Protein AF-A0A3B9HB85-F1 (afdb_monomer)

Foldseek 3Di:
DLLLQQLVQVNVVDDDDDFDADPVRFTPDCPVPPPSDDDWADDPPDPDIDRDSLVSSVVSLVVGGFHAQPDPVSSVVLSVVLVVCVVLCPVVCVLQPQQQQDQAADQDDDPSLVVVLVVQCVQCVVCVALESRHDDGSSLSSCLSSLSVCNRHVHPHDPSVVSNNLVVLVDPSQVVVQVPRDNGDPSSHRD

Solvent-accessible surface area (backbone atoms only — not comparable to full-atom values): 11213 Å² total; per-residue (Å²): 105,45,56,54,39,16,28,40,78,46,41,88,83,51,90,82,83,85,79,58,60,47,100,85,73,42,58,74,72,43,93,86,21,96,81,64,52,80,62,63,47,78,53,97,91,49,99,65,66,46,60,50,60,66,61,46,34,55,49,26,37,74,75,60,19,33,33,63,46,88,51,70,69,54,30,52,50,41,53,49,51,48,52,51,49,60,69,73,38,56,66,54,43,69,79,43,62,87,51,68,50,64,80,67,75,42,92,69,77,57,69,71,58,54,53,52,51,50,55,50,37,54,42,31,65,72,64,73,34,72,28,77,72,42,63,84,24,39,51,48,31,63,54,53,65,52,56,54,43,40,61,31,39,66,54,89,69,54,71,62,49,50,53,35,50,53,54,49,30,66,32,67,42,43,47,60,56,49,72,72,41,80,70,57,38,72,90,70,54,54,133

Secondary structure (DSSP, 8-state):
-HHHHHHGGGGGGS------B-TTS-BS--TT-TTS-S--B--TT-SS-B--HHHHHHHHHHHTSSPPPSSHHHHHHHHHHHHHHHHHTHHHHHHS---TT--PPPSS--HHHHHHHHHHHHHHHHHT-SBTTBS--HHHHHHTTHHHHHHHTT----HHHHHHHHHHHTSHHHHHHHHTSTT--GGGS--

Sequence (191 aa):
MRAFLCAHPIIDDFEILWKEFDEKLKLKDATLCPTSQVPVLYLSNLNKPIVETFAIAEVFSKIGGLSWPKNRIDEWYAKSLCLEFQNQTSKLRELIPMDLRDNKIISTTPKELDEWHKNLSDLLDANHSEFLFGEISVVDAWFAPLLSRFVRVNYQMSPSVIAYYNRIKDTNGWRDWTSNVTHLDVRYASQ

Structure (mmCIF, N/CA/C/O backbone):
data_AF-A0A3B9HB85-F1
#
_entry.id   AF-A0A3B9HB85-F1
#
loop_
_atom_site.group_PDB
_atom_site.id
_atom_site.type_symbol
_atom_site.label_atom_id
_atom_site.label_alt_id
_atom_site.label_comp_id
_atom_site.label_asym_id
_atom_site.label_entity_id
_atom_site.label_seq_id
_atom_site.pdbx_PDB_ins_code
_atom_site.Cartn_x
_atom_site.Cartn_y
_atom_site.Cartn_z
_atom_site.occupancy
_atom_site.B_iso_or_equiv
_atom_site.auth_seq_id
_atom_site.auth_comp_id
_atom_site.auth_asym_id
_atom_site.auth_atom_id
_atom_site.pdbx_PDB_model_num
ATOM 1 N N . MET A 1 1 ? -5.776 3.026 1.816 1.00 93.69 1 MET A N 1
ATOM 2 C CA . MET A 1 1 ? -5.361 1.969 0.873 1.00 93.69 1 MET A CA 1
ATOM 3 C C . MET A 1 1 ? -4.476 0.923 1.530 1.00 93.69 1 MET A C 1
ATOM 5 O O . MET A 1 1 ? -4.993 -0.150 1.753 1.00 93.69 1 MET A O 1
ATOM 9 N N . ARG A 1 2 ? -3.213 1.198 1.910 1.00 96.75 2 ARG A N 1
ATOM 10 C CA . ARG A 1 2 ? -2.299 0.162 2.460 1.00 96.75 2 ARG A CA 1
ATOM 11 C C . ARG A 1 2 ? -2.930 -0.717 3.548 1.00 96.75 2 ARG A C 1
ATOM 13 O O . ARG A 1 2 ? -3.033 -1.916 3.364 1.00 96.75 2 ARG A O 1
ATOM 20 N N . ALA A 1 3 ? -3.429 -0.105 4.627 1.00 97.56 3 ALA A N 1
ATOM 21 C CA . ALA A 1 3 ? -4.072 -0.843 5.716 1.00 97.56 3 ALA A CA 1
ATOM 22 C C . ALA A 1 3 ? -5.328 -1.615 5.279 1.00 97.56 3 ALA A C 1
ATOM 24 O O . ALA A 1 3 ? -5.547 -2.713 5.766 1.00 97.56 3 ALA A O 1
ATOM 25 N N . PHE A 1 4 ? -6.114 -1.072 4.344 1.00 97.81 4 PHE A N 1
ATOM 26 C CA . PHE A 1 4 ? -7.275 -1.772 3.791 1.00 97.81 4 PHE A CA 1
ATOM 27 C C . PHE A 1 4 ? -6.848 -3.019 3.017 1.00 97.81 4 PHE A C 1
ATOM 29 O O . PHE A 1 4 ? -7.397 -4.087 3.239 1.00 97.81 4 PHE A O 1
ATOM 36 N N . LEU A 1 5 ? -5.832 -2.904 2.156 1.00 98.31 5 LEU A N 1
ATOM 37 C CA . LEU A 1 5 ? -5.296 -4.052 1.425 1.00 98.31 5 LEU A CA 1
ATOM 38 C C . LEU A 1 5 ? -4.744 -5.105 2.394 1.00 98.31 5 LEU A C 1
ATOM 40 O O . LEU A 1 5 ? -5.011 -6.286 2.213 1.00 98.31 5 LEU A O 1
ATOM 44 N N . CYS A 1 6 ? -4.048 -4.687 3.459 1.00 98.62 6 CYS A N 1
ATOM 45 C CA . CYS A 1 6 ? -3.587 -5.604 4.502 1.00 98.62 6 CYS A CA 1
ATOM 46 C C . CYS A 1 6 ? -4.737 -6.301 5.240 1.00 98.62 6 CYS A C 1
ATOM 48 O O . CYS A 1 6 ? -4.606 -7.468 5.592 1.00 98.62 6 CYS A O 1
ATOM 50 N N . ALA A 1 7 ? -5.843 -5.602 5.487 1.00 98.31 7 ALA A N 1
ATOM 51 C CA . ALA A 1 7 ? -7.019 -6.158 6.146 1.00 98.31 7 ALA A CA 1
ATOM 52 C C . ALA A 1 7 ? -7.902 -6.988 5.208 1.00 98.31 7 ALA A C 1
ATOM 54 O O . ALA A 1 7 ? -8.727 -7.738 5.709 1.00 98.31 7 ALA A O 1
ATOM 55 N N . HIS A 1 8 ? -7.735 -6.876 3.883 1.00 97.75 8 HIS A N 1
ATOM 56 C CA . HIS A 1 8 ? -8.664 -7.430 2.891 1.00 97.75 8 HIS A CA 1
ATOM 57 C C . HIS A 1 8 ? -9.112 -8.880 3.155 1.00 97.75 8 HIS A C 1
ATOM 59 O O . HIS A 1 8 ? -10.317 -9.114 3.122 1.00 97.75 8 HIS A O 1
ATOM 65 N N . PRO A 1 9 ? -8.224 -9.832 3.512 1.00 97.88 9 PRO A N 1
ATOM 66 C CA . PRO A 1 9 ? -8.641 -11.213 3.785 1.00 97.88 9 PRO A CA 1
ATOM 67 C C . PRO A 1 9 ? -9.638 -11.391 4.943 1.00 97.88 9 PRO A C 1
ATOM 69 O O . PRO A 1 9 ? -10.304 -12.417 5.010 1.00 97.88 9 PRO A O 1
ATOM 72 N N . ILE A 1 10 ? -9.720 -10.416 5.850 1.00 97.75 10 ILE A N 1
ATOM 73 C CA . ILE A 1 10 ? -10.587 -10.399 7.039 1.00 97.75 10 ILE A CA 1
ATOM 74 C C . ILE A 1 10 ? -11.393 -9.097 7.116 1.00 97.75 10 ILE A C 1
ATOM 76 O O . ILE A 1 10 ? -11.791 -8.671 8.194 1.00 97.75 10 ILE A O 1
ATOM 80 N N . ILE A 1 11 ? -11.581 -8.400 5.993 1.00 96.62 11 ILE A N 1
ATOM 81 C CA . ILE A 1 11 ? -12.134 -7.041 6.007 1.00 96.62 11 ILE A CA 1
ATOM 82 C C . ILE A 1 11 ? -13.577 -7.001 6.511 1.00 96.62 11 ILE A C 1
ATOM 84 O O . ILE A 1 11 ? -13.959 -6.032 7.159 1.00 96.62 11 ILE A O 1
ATOM 88 N N . ASP A 1 12 ? -14.331 -8.076 6.281 1.00 97.00 12 ASP A N 1
ATOM 89 C CA . ASP A 1 12 ? -15.721 -8.226 6.720 1.00 97.00 12 ASP A CA 1
ATOM 90 C C . ASP A 1 12 ? -15.857 -8.348 8.249 1.00 97.00 12 ASP A C 1
ATOM 92 O O . ASP A 1 12 ? -16.936 -8.108 8.792 1.00 97.00 12 ASP A O 1
ATOM 96 N N . ASP A 1 13 ? -14.763 -8.644 8.962 1.00 97.12 13 ASP A N 1
ATOM 97 C CA . ASP A 1 13 ? -14.726 -8.649 10.429 1.00 97.12 13 ASP A CA 1
ATOM 98 C C . ASP A 1 13 ? -14.610 -7.228 11.019 1.00 97.12 13 ASP A C 1
ATOM 100 O O . ASP A 1 13 ? -14.659 -7.051 12.241 1.00 97.12 13 ASP A O 1
ATOM 104 N N . PHE A 1 14 ? -14.441 -6.200 10.176 1.00 97.00 14 PHE A N 1
ATOM 105 C CA . PHE A 1 14 ? -14.235 -4.813 10.590 1.00 97.00 14 PHE A CA 1
ATOM 106 C C . PHE A 1 14 ? -15.314 -3.875 10.050 1.00 97.00 14 PHE A C 1
ATOM 108 O O . PHE A 1 14 ? -15.645 -3.860 8.868 1.00 97.00 14 PHE A O 1
ATOM 115 N N . GLU A 1 15 ? -15.783 -2.973 10.911 1.00 96.44 15 GLU A N 1
ATOM 116 C CA . GLU A 1 15 ? -16.526 -1.795 10.471 1.00 96.44 15 GLU A CA 1
ATOM 117 C C . GLU A 1 15 ? -15.555 -0.742 9.913 1.00 96.44 15 GLU A C 1
ATOM 119 O O . GLU A 1 15 ? -14.632 -0.294 10.601 1.00 96.44 15 GLU A O 1
ATOM 124 N N . ILE A 1 16 ? -15.773 -0.311 8.667 1.00 96.06 16 ILE A N 1
ATOM 125 C CA . ILE A 1 16 ? -14.951 0.722 8.026 1.00 96.06 16 ILE A CA 1
ATOM 126 C C . ILE A 1 16 ? -15.648 2.077 8.106 1.00 96.06 16 ILE A C 1
ATOM 128 O O . ILE A 1 16 ? -16.605 2.358 7.385 1.00 96.06 16 ILE A O 1
ATOM 132 N N . LEU A 1 17 ? -15.091 2.965 8.925 1.00 95.56 17 LEU A N 1
ATOM 133 C CA . LEU A 1 17 ? -15.509 4.362 8.996 1.00 95.56 17 LEU A CA 1
ATOM 134 C C . LEU A 1 17 ? -14.707 5.213 8.004 1.00 95.56 17 LEU A C 1
ATOM 136 O O . LEU A 1 17 ? -13.607 5.686 8.304 1.00 95.56 17 LEU A O 1
ATOM 140 N N . TRP A 1 18 ? -15.265 5.423 6.813 1.00 93.62 18 TRP A N 1
ATOM 141 C CA . TRP A 1 18 ? -14.672 6.295 5.800 1.00 93.62 18 TRP A CA 1
ATOM 142 C C . TRP A 1 18 ? -14.654 7.757 6.260 1.00 93.62 18 TRP A C 1
ATOM 144 O O . TRP A 1 18 ? -15.621 8.265 6.827 1.00 93.62 18 TRP A O 1
ATOM 154 N N . LYS A 1 19 ? -13.536 8.447 6.012 1.00 93.31 19 LYS A N 1
ATOM 155 C CA . LYS A 1 19 ? -13.362 9.862 6.353 1.00 93.31 19 LYS A CA 1
ATOM 156 C C . LYS A 1 19 ? -13.273 10.725 5.106 1.00 93.31 19 LYS A C 1
ATOM 158 O O . LYS A 1 19 ? -12.638 10.356 4.120 1.00 93.31 19 LYS A O 1
ATOM 163 N N . GLU A 1 20 ? -13.873 11.905 5.195 1.00 91.38 20 GLU A N 1
ATOM 164 C CA . GLU A 1 20 ? -13.790 12.932 4.165 1.00 91.38 20 GLU A CA 1
ATOM 165 C C . GLU A 1 20 ? -12.657 13.919 4.438 1.00 91.38 20 GLU A C 1
ATOM 167 O O . GLU A 1 20 ? -12.353 14.258 5.587 1.00 91.38 20 GLU A O 1
ATOM 172 N N . PHE A 1 21 ? -12.095 14.437 3.350 1.00 90.31 21 PHE A N 1
ATOM 173 C CA . PHE A 1 21 ? -11.052 15.451 3.371 1.00 90.31 21 PHE A CA 1
ATOM 174 C C . PHE A 1 21 ? -11.563 16.764 2.778 1.00 90.31 21 PHE A C 1
ATOM 176 O O . PHE A 1 21 ? -12.426 16.768 1.896 1.00 90.31 21 PHE A O 1
ATOM 183 N N . ASP A 1 22 ? -11.045 17.879 3.279 1.00 90.62 22 ASP A N 1
ATOM 184 C CA . ASP A 1 22 ? -11.229 19.194 2.678 1.00 90.62 22 ASP A CA 1
ATOM 185 C C . ASP A 1 22 ? -10.315 19.392 1.451 1.00 90.62 22 ASP A C 1
ATOM 187 O O . ASP A 1 22 ? -9.503 18.541 1.083 1.00 90.62 22 ASP A O 1
ATOM 191 N N . GLU A 1 23 ? -10.438 20.552 0.812 1.00 86.19 23 GLU A N 1
ATOM 192 C CA . GLU A 1 23 ? -9.626 20.957 -0.344 1.00 86.19 23 GLU A CA 1
ATOM 193 C C . GLU A 1 23 ? -8.119 21.083 -0.046 1.00 86.19 23 GLU A C 1
ATOM 195 O O . GLU A 1 23 ? -7.304 21.093 -0.967 1.00 86.19 23 GLU A O 1
ATOM 200 N N . LYS A 1 24 ? -7.729 21.146 1.234 1.00 85.75 24 LYS A N 1
ATOM 201 C CA . LYS A 1 24 ? -6.335 21.186 1.703 1.00 85.75 24 LYS A CA 1
ATOM 202 C C . LYS A 1 24 ? -5.844 19.812 2.166 1.00 85.75 24 LYS A C 1
ATOM 204 O O . LYS A 1 24 ? -4.790 19.736 2.799 1.00 85.75 24 LYS A O 1
ATOM 209 N N . LEU A 1 25 ? -6.583 18.743 1.855 1.00 84.88 25 LEU A N 1
ATOM 210 C CA . LEU A 1 25 ? -6.289 17.360 2.238 1.00 84.88 25 LEU A CA 1
ATOM 211 C C . LEU A 1 25 ? -6.244 17.138 3.760 1.00 84.88 25 LEU A C 1
ATOM 213 O O . LEU A 1 25 ? -5.556 16.235 4.240 1.00 84.88 25 LEU A O 1
ATOM 217 N N . LYS A 1 26 ? -6.986 17.934 4.536 1.00 90.44 26 LYS A N 1
ATOM 218 C CA . LYS A 1 26 ? -7.175 17.729 5.979 1.00 90.44 26 LYS A CA 1
ATOM 219 C C . LYS A 1 26 ? -8.492 17.019 6.251 1.00 90.44 26 LYS A C 1
ATOM 221 O O . LYS A 1 26 ? -9.458 17.198 5.517 1.00 90.44 26 LYS A O 1
ATOM 226 N N . LEU A 1 27 ? -8.543 16.227 7.321 1.00 94.50 27 LEU A N 1
ATOM 227 C CA . LEU A 1 27 ? -9.780 15.572 7.751 1.00 94.50 27 LEU A CA 1
ATOM 228 C C . LEU A 1 27 ? -10.843 16.617 8.113 1.00 94.50 27 LEU A C 1
ATOM 230 O O . LEU A 1 27 ? -10.572 17.509 8.918 1.00 94.50 27 LEU A O 1
ATOM 234 N N . LYS A 1 28 ? -12.057 16.471 7.567 1.00 96.12 28 LYS A N 1
ATOM 235 C CA . LYS A 1 28 ? -13.208 17.304 7.965 1.00 96.12 28 LYS A CA 1
ATOM 236 C C . LYS A 1 28 ? -13.669 17.009 9.397 1.00 96.12 28 LYS A C 1
ATOM 238 O O . LYS A 1 28 ? -14.116 17.912 10.093 1.00 96.12 28 LYS A O 1
ATOM 243 N N . ASP A 1 29 ? -13.537 15.754 9.829 1.00 95.94 29 ASP A N 1
ATOM 244 C CA . ASP A 1 29 ? -13.783 15.301 11.200 1.00 95.94 29 ASP A CA 1
ATOM 245 C C . ASP A 1 29 ? -12.636 14.395 11.674 1.00 95.94 29 ASP A C 1
ATOM 247 O O . ASP A 1 29 ? -12.415 13.310 11.128 1.00 95.94 29 ASP A O 1
ATOM 251 N N . ALA A 1 30 ? -11.933 14.840 12.718 1.00 95.75 30 ALA A N 1
ATOM 252 C CA . ALA A 1 30 ? -10.805 14.139 13.326 1.00 95.75 30 ALA A CA 1
ATOM 253 C C . ALA A 1 30 ? -11.132 13.510 14.697 1.00 95.75 30 ALA A C 1
ATOM 255 O O . ALA A 1 30 ? -10.221 13.046 15.378 1.00 95.75 30 ALA A O 1
ATOM 256 N N . THR A 1 31 ? -12.406 13.453 15.110 1.00 95.88 31 THR A N 1
ATOM 257 C CA . THR A 1 31 ? -12.832 12.976 16.447 1.00 95.88 31 THR A CA 1
ATOM 258 C C . THR A 1 31 ? -12.299 11.581 16.796 1.00 95.88 31 THR A C 1
ATOM 260 O O . THR A 1 31 ? -11.928 11.319 17.936 1.00 95.88 31 THR A O 1
ATOM 263 N N . LEU A 1 32 ? -12.207 10.694 15.800 1.00 95.31 32 LEU A N 1
ATOM 264 C CA . LEU A 1 32 ? -11.687 9.324 15.932 1.00 95.31 32 LEU A CA 1
ATOM 265 C C . LEU A 1 32 ? -10.269 9.162 15.357 1.00 95.31 32 LEU A C 1
ATOM 267 O O . LEU A 1 32 ? -9.833 8.058 15.036 1.00 95.31 32 LEU A O 1
ATOM 271 N N . CYS A 1 33 ? -9.546 10.265 15.172 1.00 97.12 33 CYS A N 1
ATOM 272 C CA . CYS A 1 33 ? -8.224 10.276 14.557 1.00 97.12 33 CYS A CA 1
ATOM 273 C C . CYS A 1 33 ? -7.243 11.047 15.451 1.00 97.12 33 CYS A C 1
ATOM 275 O O . CYS A 1 33 ? -6.998 12.227 15.201 1.00 97.12 33 CYS A O 1
ATOM 277 N N . PRO A 1 34 ? -6.649 10.407 16.481 1.00 95.88 34 PRO A N 1
ATOM 278 C CA . PRO A 1 34 ? -5.831 11.095 17.488 1.00 95.88 34 PRO A CA 1
ATOM 279 C C . PRO A 1 34 ? -4.647 11.893 16.925 1.00 95.88 34 PRO A C 1
ATOM 281 O O . PRO A 1 34 ? -4.215 12.871 17.527 1.00 95.88 34 PRO A O 1
ATOM 284 N N . THR A 1 35 ? -4.125 11.489 15.766 1.00 95.88 35 THR A N 1
ATOM 285 C CA . THR A 1 35 ? -3.011 12.145 15.062 1.00 95.88 35 THR A CA 1
ATOM 286 C C . THR A 1 35 ? -3.473 13.067 13.930 1.00 95.88 35 THR A C 1
ATOM 288 O O . THR A 1 35 ? -2.648 13.553 13.163 1.00 95.88 35 THR A O 1
ATOM 291 N N . SER A 1 36 ? -4.783 13.314 13.790 1.00 95.38 36 SER A N 1
ATOM 292 C CA . SER A 1 36 ? -5.397 13.992 12.630 1.00 95.38 36 SER A CA 1
ATOM 293 C C . SER A 1 36 ? -5.061 13.335 11.284 1.00 95.38 36 SER A C 1
ATOM 295 O O . SER A 1 36 ? -5.092 13.980 10.236 1.00 95.38 36 SER A O 1
ATOM 297 N N . GLN A 1 37 ? -4.730 12.044 11.316 1.00 94.44 37 GLN A N 1
ATOM 298 C CA . GLN A 1 37 ? -4.347 11.242 10.163 1.00 94.44 37 GLN A CA 1
ATOM 299 C C . GLN A 1 37 ? -5.107 9.915 10.175 1.00 94.44 37 GLN A C 1
ATOM 301 O O . GLN A 1 37 ? -5.563 9.443 11.216 1.00 94.44 37 GLN A O 1
ATOM 306 N N . VAL A 1 38 ? -5.233 9.321 8.992 1.00 95.31 38 VAL A N 1
ATOM 307 C CA . VAL A 1 38 ? -5.779 7.977 8.770 1.00 95.31 38 VAL A CA 1
ATOM 308 C C . VAL A 1 38 ? -4.715 7.115 8.087 1.00 95.31 38 VAL A C 1
ATOM 310 O O . VAL A 1 38 ? -3.852 7.662 7.392 1.00 95.31 38 VAL A O 1
ATOM 313 N N . PRO A 1 39 ? -4.786 5.777 8.196 1.00 97.00 39 PRO A N 1
ATOM 314 C CA . PRO A 1 39 ? -5.774 4.964 8.923 1.00 97.00 39 PRO A CA 1
ATOM 315 C C . PRO A 1 39 ? -5.588 4.973 10.448 1.00 97.00 39 PRO A C 1
ATOM 317 O O . PRO A 1 39 ? -4.511 5.282 10.944 1.00 97.00 39 PRO A O 1
ATOM 320 N N . VAL A 1 40 ? -6.638 4.579 11.174 1.00 98.25 40 VAL A N 1
ATOM 321 C CA . VAL A 1 40 ? -6.610 4.306 12.618 1.00 98.25 40 VAL A CA 1
ATOM 322 C C . VAL A 1 40 ? -7.316 2.977 12.862 1.00 98.25 40 VAL A C 1
ATOM 324 O O . VAL A 1 40 ? -8.411 2.769 12.345 1.00 98.25 40 VAL A O 1
ATOM 327 N N . LEU A 1 41 ? -6.694 2.082 13.629 1.00 98.44 41 LEU A N 1
ATOM 328 C CA . LEU A 1 41 ? -7.267 0.789 13.997 1.00 98.44 41 LEU A CA 1
ATOM 329 C C . LEU A 1 41 ? -7.720 0.811 15.456 1.00 98.44 41 LEU A C 1
ATOM 331 O O . LEU A 1 41 ? -6.912 1.007 16.367 1.00 98.44 41 LEU A O 1
ATOM 335 N N . TYR A 1 42 ? -9.006 0.556 15.664 1.00 98.06 42 TYR A N 1
ATOM 336 C CA . TYR A 1 42 ? -9.595 0.307 16.973 1.00 98.06 42 TYR A CA 1
ATOM 337 C C . TYR A 1 42 ? -9.831 -1.195 17.131 1.00 98.06 42 TYR A C 1
ATOM 339 O O . TYR A 1 42 ? -10.378 -1.832 16.236 1.00 98.06 42 TYR A O 1
ATOM 347 N N . LEU A 1 43 ? -9.423 -1.753 18.270 1.00 96.81 43 LEU A N 1
ATOM 348 C CA . LEU A 1 43 ? -9.715 -3.133 18.656 1.00 96.81 43 LEU A CA 1
ATOM 349 C C . LEU A 1 43 ? -10.398 -3.124 20.020 1.00 96.81 43 LEU A C 1
ATOM 351 O O . LEU A 1 43 ? -9.980 -2.387 20.913 1.00 96.81 43 LEU A O 1
ATOM 355 N N . SER A 1 44 ? -11.428 -3.951 20.190 1.00 93.62 44 SER A N 1
ATOM 356 C CA . SER A 1 44 ? -12.274 -3.978 21.395 1.00 93.62 44 SER A CA 1
ATOM 357 C C . SER A 1 44 ? -11.513 -4.304 22.685 1.00 93.62 44 SER A C 1
A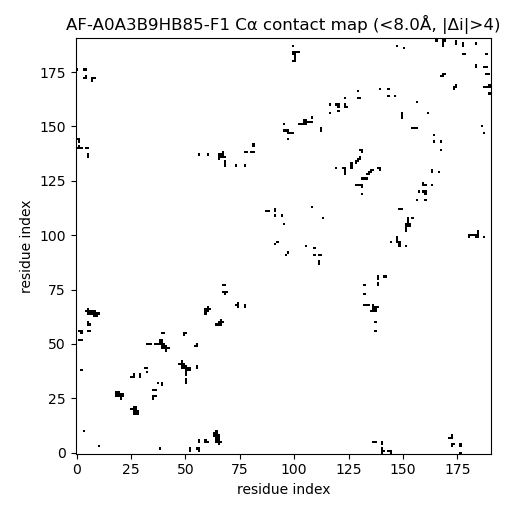TOM 359 O O . SER A 1 44 ? -11.932 -3.909 23.768 1.00 93.62 44 SER A O 1
ATOM 361 N N . ASN A 1 45 ? -10.380 -4.997 22.579 1.00 93.19 45 ASN A N 1
ATOM 362 C CA . ASN A 1 45 ? -9.519 -5.377 23.697 1.00 93.19 45 ASN A CA 1
ATOM 363 C C . ASN A 1 45 ? -8.405 -4.358 24.006 1.00 93.19 45 ASN A C 1
ATOM 365 O O . ASN A 1 45 ? -7.576 -4.622 24.880 1.00 93.19 45 ASN A O 1
ATOM 369 N N . LEU A 1 46 ? -8.349 -3.219 23.306 1.00 93.88 46 LEU A N 1
ATOM 370 C CA . LEU A 1 46 ? -7.341 -2.179 23.513 1.00 93.88 46 LEU A CA 1
ATOM 371 C C . LEU A 1 46 ? -7.961 -0.885 24.049 1.00 93.88 46 LEU A C 1
ATOM 373 O O . LEU A 1 46 ? -8.937 -0.367 23.520 1.00 93.88 46 LEU A O 1
ATOM 377 N N . ASN A 1 47 ? -7.306 -0.292 25.050 1.00 94.44 47 ASN A N 1
ATOM 378 C CA . ASN A 1 47 ? -7.715 0.999 25.619 1.00 94.44 47 ASN A CA 1
ATOM 379 C C . ASN A 1 47 ? -7.323 2.207 24.747 1.00 94.44 47 ASN A C 1
ATOM 381 O O . ASN A 1 47 ? -7.772 3.324 24.997 1.00 94.44 47 ASN A O 1
ATOM 385 N N . LYS A 1 48 ? -6.428 2.018 23.770 1.00 96.31 48 LYS A N 1
ATOM 386 C CA . LYS A 1 48 ? -5.975 3.056 22.835 1.00 96.31 48 LYS A CA 1
ATOM 387 C C . LYS A 1 48 ? -5.915 2.481 21.420 1.00 96.31 48 LYS A C 1
ATOM 389 O O . LYS A 1 48 ? -5.496 1.332 21.274 1.00 96.31 48 LYS A O 1
ATOM 394 N N . PRO A 1 49 ? -6.278 3.265 20.391 1.00 97.94 49 PRO A N 1
ATOM 395 C CA . PRO A 1 49 ? -6.155 2.823 19.011 1.00 97.94 49 PRO A CA 1
ATOM 396 C C . PRO A 1 49 ? -4.696 2.771 18.554 1.00 97.94 49 PRO A C 1
ATOM 398 O O . PRO A 1 49 ? -3.820 3.443 19.107 1.00 97.94 49 PRO A O 1
ATOM 401 N N . ILE A 1 50 ? -4.455 2.019 17.484 1.00 98.38 50 ILE A N 1
ATOM 402 C CA . ILE A 1 50 ? -3.177 1.975 16.774 1.00 98.38 50 ILE A CA 1
ATOM 403 C C . ILE A 1 50 ? -3.266 2.954 15.604 1.00 98.38 50 ILE A C 1
ATOM 405 O O . ILE A 1 50 ? -4.181 2.867 14.789 1.00 98.38 50 ILE A O 1
ATOM 409 N N . VAL A 1 51 ? -2.329 3.899 15.535 1.00 97.81 51 VAL A N 1
ATOM 410 C CA . VAL A 1 51 ? -2.361 5.014 14.566 1.00 97.81 51 VAL A CA 1
ATOM 411 C C . VAL A 1 51 ? -1.307 4.897 13.464 1.00 97.81 51 VAL A C 1
ATOM 413 O O . VAL A 1 51 ? -1.440 5.508 1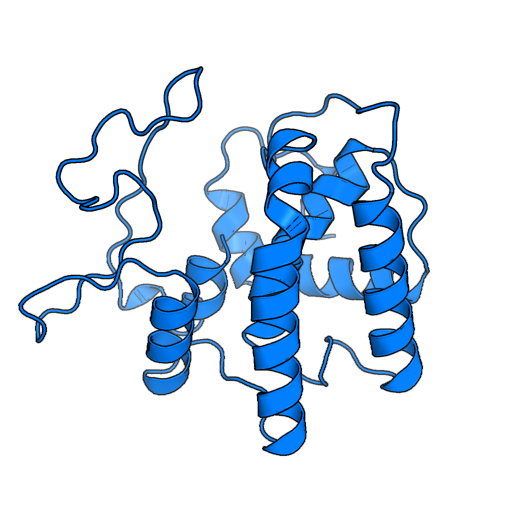2.410 1.00 97.81 51 VAL A O 1
ATOM 416 N N . GLU A 1 52 ? -0.261 4.101 13.679 1.00 97.06 52 GLU A N 1
ATOM 417 C CA . GLU A 1 52 ? 0.812 3.941 12.700 1.00 97.06 52 GLU A CA 1
ATOM 418 C C . GLU A 1 52 ? 0.472 2.864 11.676 1.00 97.06 52 GLU A C 1
ATOM 420 O O . GLU A 1 52 ? 0.246 1.707 12.031 1.00 97.06 52 GLU A O 1
ATOM 425 N N . THR A 1 53 ? 0.506 3.211 10.385 1.00 97.12 53 THR A N 1
ATOM 426 C CA . THR A 1 53 ? 0.099 2.292 9.303 1.00 97.12 53 THR A CA 1
ATOM 427 C C . THR A 1 53 ? 0.916 0.996 9.305 1.00 97.12 53 THR A C 1
ATOM 429 O O . THR A 1 53 ? 0.372 -0.065 9.011 1.00 97.12 53 THR A O 1
ATOM 432 N N . PHE A 1 54 ? 2.206 1.061 9.657 1.00 98.06 54 PHE A N 1
ATOM 433 C CA . PHE A 1 54 ? 3.065 -0.127 9.712 1.00 98.06 54 PHE A CA 1
ATOM 434 C C . PHE A 1 54 ? 2.675 -1.039 10.881 1.00 98.06 54 PHE A C 1
ATOM 436 O O . PHE A 1 54 ? 2.558 -2.247 10.709 1.00 98.06 54 PHE A O 1
ATOM 443 N N . ALA A 1 55 ? 2.387 -0.462 12.053 1.00 98.31 55 ALA A N 1
ATOM 444 C CA . ALA A 1 55 ? 1.908 -1.213 13.212 1.00 98.31 55 ALA A CA 1
ATOM 445 C C . ALA A 1 55 ? 0.512 -1.818 12.974 1.00 98.31 55 ALA A C 1
ATOM 447 O O . ALA A 1 55 ? 0.244 -2.938 13.395 1.00 98.31 55 ALA A O 1
ATOM 448 N N . ILE A 1 56 ? -0.363 -1.107 12.258 1.00 98.62 56 ILE A N 1
ATOM 449 C CA . ILE A 1 56 ? -1.666 -1.626 11.822 1.00 98.62 56 ILE A CA 1
ATOM 450 C C . ILE A 1 56 ? -1.476 -2.842 10.902 1.00 98.62 56 ILE A C 1
ATOM 452 O O . ILE A 1 56 ? -2.113 -3.872 11.108 1.00 98.62 56 ILE A O 1
ATOM 456 N N . ALA A 1 57 ? -0.566 -2.759 9.927 1.00 98.50 57 ALA A N 1
ATOM 457 C CA . ALA A 1 57 ? -0.251 -3.883 9.047 1.00 98.50 57 ALA A CA 1
ATOM 458 C C . ALA A 1 57 ? 0.341 -5.083 9.814 1.00 98.50 57 ALA A C 1
ATOM 460 O O . ALA A 1 57 ? -0.060 -6.218 9.569 1.00 98.50 57 ALA A O 1
ATOM 461 N N . GLU A 1 58 ? 1.226 -4.837 10.788 1.00 98.44 58 GLU A N 1
ATOM 462 C CA . GLU A 1 58 ? 1.742 -5.873 11.697 1.00 98.44 58 GLU A CA 1
ATOM 463 C C . GLU A 1 58 ? 0.620 -6.588 12.451 1.00 98.44 58 GLU A C 1
ATOM 465 O O . GLU A 1 58 ? 0.655 -7.811 12.582 1.00 98.44 58 GLU A O 1
ATOM 470 N N . VAL A 1 59 ? -0.378 -5.852 12.943 1.00 98.38 59 VAL A N 1
ATOM 471 C CA . VAL A 1 59 ? -1.533 -6.455 13.614 1.00 98.38 59 VAL A CA 1
ATOM 472 C C . VAL A 1 59 ? -2.321 -7.326 12.651 1.00 98.38 59 VAL A C 1
ATOM 474 O O . VAL A 1 59 ? -2.513 -8.500 12.957 1.00 98.38 59 VAL A O 1
ATOM 477 N N . PHE A 1 60 ? -2.710 -6.806 11.484 1.00 98.62 60 PHE A N 1
ATOM 478 C CA . PHE A 1 60 ? -3.467 -7.584 10.499 1.00 98.62 60 PHE A CA 1
ATOM 479 C C . PHE A 1 60 ? -2.741 -8.865 10.087 1.00 98.62 60 PHE A C 1
ATOM 481 O O . PHE A 1 60 ? -3.366 -9.924 10.069 1.00 98.62 60 PHE A O 1
ATOM 488 N N . SER A 1 61 ? -1.419 -8.814 9.900 1.00 98.38 61 SER A N 1
ATOM 489 C CA . SER A 1 61 ? -0.614 -10.001 9.573 1.00 98.38 61 SER A CA 1
ATOM 490 C C . SER A 1 61 ? -0.674 -11.114 10.629 1.00 98.38 61 SER A C 1
ATOM 492 O O . SER A 1 61 ? -0.399 -12.270 10.321 1.00 98.38 61 SER A O 1
ATOM 494 N N . LYS A 1 62 ? -1.042 -10.786 11.874 1.00 97.62 62 LYS A N 1
ATOM 495 C CA . LYS A 1 62 ? -1.125 -11.729 13.002 1.00 97.62 62 LYS A CA 1
ATOM 496 C C . LYS A 1 62 ? -2.537 -12.237 13.271 1.00 97.62 62 LYS A C 1
ATOM 498 O O . LYS A 1 62 ? -2.680 -13.209 14.006 1.00 97.62 62 LYS A O 1
ATOM 503 N N . ILE A 1 63 ? -3.561 -11.582 12.724 1.00 97.12 63 ILE A N 1
ATOM 504 C CA . ILE A 1 63 ? -4.972 -11.886 13.017 1.00 97.12 63 ILE A CA 1
ATOM 505 C C . ILE A 1 63 ? -5.757 -12.365 11.790 1.00 97.12 63 ILE A C 1
ATOM 507 O O . ILE A 1 63 ? -6.976 -12.441 11.850 1.00 97.12 63 ILE A O 1
ATOM 511 N N . GLY A 1 64 ? -5.067 -12.711 10.699 1.00 97.50 64 GLY A N 1
ATOM 512 C CA . GLY A 1 64 ? -5.672 -13.327 9.513 1.00 97.50 64 GLY A CA 1
ATOM 513 C C . GLY A 1 64 ? -5.712 -12.445 8.265 1.00 97.50 64 GLY A C 1
ATOM 514 O O . GLY A 1 64 ? -6.175 -12.903 7.229 1.00 97.50 64 GLY A O 1
ATOM 515 N N . GLY A 1 65 ? -5.198 -11.214 8.329 1.00 98.25 65 GLY A N 1
ATOM 516 C CA . GLY A 1 65 ? -4.995 -10.370 7.154 1.00 98.25 65 GLY A CA 1
ATOM 517 C C . GLY A 1 65 ? -3.826 -10.842 6.282 1.00 98.25 65 GLY A C 1
ATOM 518 O O . GLY A 1 65 ? -3.281 -11.935 6.460 1.00 98.25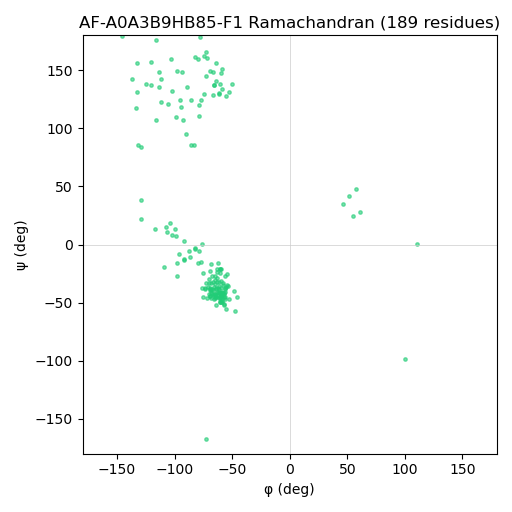 65 GLY A O 1
ATOM 519 N N . LEU A 1 66 ? -3.398 -9.994 5.340 1.00 97.88 66 LEU A N 1
ATOM 520 C CA . LEU A 1 66 ? -2.216 -10.276 4.524 1.00 97.88 66 LEU A CA 1
ATOM 521 C C . LEU A 1 66 ? -1.010 -10.537 5.426 1.00 97.88 66 LEU A C 1
ATOM 523 O O . LEU A 1 66 ? -0.674 -9.739 6.302 1.00 97.88 66 LEU A O 1
ATOM 527 N N . SER A 1 67 ? -0.354 -11.664 5.180 1.00 97.88 67 SER A N 1
ATOM 528 C CA . SER A 1 67 ? 0.850 -12.062 5.898 1.00 97.88 67 SER A CA 1
ATOM 529 C C . SER A 1 67 ? 2.089 -11.385 5.313 1.00 97.88 67 SER A C 1
ATOM 531 O O . SER A 1 67 ? 2.090 -10.898 4.181 1.00 97.88 67 SER A O 1
ATOM 533 N N . TRP A 1 68 ? 3.167 -11.357 6.091 1.00 98.19 68 TRP A N 1
ATOM 534 C CA . TRP A 1 68 ? 4.507 -11.113 5.559 1.00 98.19 68 TRP A CA 1
ATOM 535 C C . TRP A 1 68 ? 5.018 -12.343 4.787 1.00 98.19 68 TRP A C 1
ATOM 537 O O . TRP A 1 68 ? 4.434 -13.423 4.927 1.00 98.19 68 TRP A O 1
ATOM 547 N N . PRO A 1 69 ? 6.099 -12.217 3.990 1.00 96.50 69 PRO A N 1
ATOM 548 C CA . PRO A 1 69 ? 6.732 -13.370 3.354 1.00 96.50 69 PRO A CA 1
ATOM 549 C C . PRO A 1 69 ? 7.027 -14.501 4.351 1.00 96.50 69 PRO A C 1
ATOM 551 O O . PRO A 1 69 ? 7.480 -14.255 5.466 1.00 96.50 69 PRO A O 1
ATOM 554 N N . LYS A 1 70 ? 6.776 -15.754 3.946 1.00 93.38 70 LYS A N 1
ATOM 555 C CA . LYS A 1 70 ? 6.928 -16.936 4.820 1.00 93.38 70 LYS A CA 1
ATOM 556 C C . LYS A 1 70 ? 8.385 -17.207 5.209 1.00 93.38 70 LYS A C 1
ATOM 558 O O . LYS A 1 70 ? 8.652 -17.739 6.286 1.00 93.38 70 LYS A O 1
ATOM 563 N N . ASN A 1 71 ? 9.328 -16.889 4.323 1.00 95.31 71 ASN A N 1
ATOM 564 C CA . ASN A 1 71 ? 10.749 -16.979 4.627 1.00 95.31 71 ASN A CA 1
ATOM 565 C C . ASN A 1 71 ? 11.149 -15.814 5.542 1.00 95.31 71 ASN A C 1
ATOM 567 O O . ASN A 1 71 ? 10.881 -14.655 5.246 1.00 95.31 71 ASN A O 1
ATOM 571 N N . ARG A 1 72 ? 11.832 -16.124 6.646 1.00 96.25 72 ARG A N 1
ATOM 572 C CA . ARG A 1 72 ? 12.192 -15.140 7.674 1.00 96.25 72 ARG A CA 1
ATOM 573 C C . ARG A 1 72 ? 13.169 -14.062 7.189 1.00 96.25 72 ARG A C 1
ATOM 575 O O . ARG A 1 72 ? 13.104 -12.931 7.657 1.00 96.25 72 ARG A O 1
ATOM 582 N N . ILE A 1 73 ? 14.084 -14.410 6.287 1.00 96.56 73 ILE A N 1
ATOM 583 C CA . ILE A 1 73 ? 15.025 -13.451 5.698 1.00 96.56 73 ILE A CA 1
ATOM 584 C C . ILE A 1 73 ? 14.257 -12.497 4.777 1.00 96.56 73 ILE A C 1
ATOM 586 O O . ILE A 1 73 ? 14.418 -11.281 4.885 1.00 96.56 73 ILE A O 1
ATOM 590 N N . ASP A 1 74 ? 13.357 -13.035 3.955 1.00 95.94 74 ASP A N 1
ATOM 591 C CA . ASP A 1 74 ? 12.493 -12.240 3.077 1.00 95.94 74 ASP A CA 1
ATOM 592 C C . ASP A 1 74 ? 11.546 -11.341 3.876 1.00 95.94 74 ASP A C 1
ATOM 594 O O . ASP A 1 74 ? 11.362 -10.181 3.524 1.00 95.94 74 ASP A O 1
ATOM 598 N N . GLU A 1 75 ? 11.004 -11.820 5.001 1.00 97.81 75 GLU A N 1
ATOM 599 C CA . GLU A 1 75 ? 10.222 -11.001 5.932 1.00 97.81 75 GLU A CA 1
ATOM 600 C C . GLU A 1 75 ? 11.025 -9.783 6.409 1.00 97.81 75 GLU A C 1
ATOM 602 O O . GLU A 1 75 ? 10.517 -8.660 6.401 1.00 97.81 75 GLU A O 1
ATOM 607 N N . TRP A 1 76 ? 12.283 -9.974 6.819 1.00 98.19 76 TRP A N 1
ATOM 608 C CA . TRP A 1 76 ? 13.128 -8.873 7.284 1.00 98.19 76 TRP A CA 1
ATOM 609 C C . TRP A 1 76 ? 13.411 -7.859 6.181 1.00 98.19 76 TRP A C 1
ATOM 611 O O . TRP A 1 76 ? 13.280 -6.653 6.416 1.00 98.19 76 TRP A O 1
ATOM 621 N N . TYR A 1 77 ? 13.746 -8.327 4.978 1.00 97.69 77 TYR A N 1
ATOM 622 C CA . TYR A 1 77 ? 13.967 -7.445 3.835 1.00 97.69 77 TYR A CA 1
ATOM 623 C C . TYR A 1 77 ? 12.690 -6.717 3.419 1.00 97.69 77 TYR A C 1
ATOM 625 O O . TYR A 1 77 ? 12.732 -5.505 3.222 1.00 97.69 77 TYR A O 1
ATOM 633 N N . ALA A 1 78 ? 11.545 -7.397 3.377 1.00 97.81 78 ALA A N 1
ATOM 634 C CA . ALA A 1 78 ? 10.251 -6.798 3.068 1.00 97.81 78 ALA A CA 1
ATOM 635 C C . ALA A 1 78 ? 9.878 -5.688 4.063 1.00 97.81 78 ALA A C 1
ATOM 637 O O . ALA A 1 78 ? 9.452 -4.601 3.661 1.00 97.81 78 ALA A O 1
ATOM 638 N N . LYS A 1 79 ? 10.089 -5.920 5.364 1.00 98.56 79 LYS A N 1
ATOM 639 C CA . LYS A 1 79 ? 9.857 -4.921 6.419 1.00 98.56 79 LYS A CA 1
ATOM 640 C C . LYS A 1 79 ? 10.803 -3.731 6.294 1.00 98.56 79 LYS A C 1
ATOM 642 O O . LYS A 1 79 ? 10.350 -2.587 6.365 1.00 98.56 79 LYS A O 1
ATOM 647 N N . SER A 1 80 ? 12.091 -3.991 6.066 1.00 98.31 80 SER A N 1
ATOM 648 C CA . SER A 1 80 ? 13.092 -2.945 5.833 1.00 98.31 80 SER A CA 1
ATOM 649 C C . SER A 1 80 ? 12.721 -2.088 4.623 1.00 98.31 80 SER A C 1
ATOM 651 O O . SER A 1 80 ? 12.655 -0.866 4.737 1.00 98.3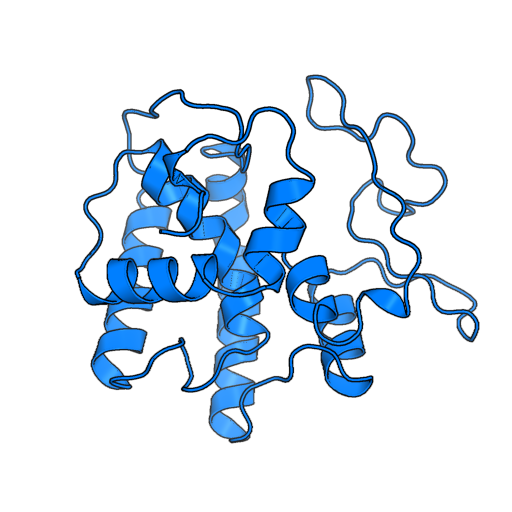1 80 SER A O 1
ATOM 653 N N . LEU A 1 81 ? 12.378 -2.722 3.500 1.00 97.56 81 LEU A N 1
ATOM 654 C CA . LEU A 1 81 ? 11.980 -2.067 2.255 1.00 97.56 81 LEU A CA 1
ATOM 655 C C . LEU A 1 81 ? 10.731 -1.190 2.436 1.00 97.56 81 LEU A C 1
ATOM 657 O O . LEU A 1 81 ? 10.684 -0.064 1.943 1.00 97.56 81 LEU A O 1
ATOM 661 N N . CYS A 1 82 ? 9.730 -1.659 3.189 1.00 98.06 82 CYS A N 1
ATOM 662 C CA . CYS A 1 82 ? 8.542 -0.863 3.512 1.00 98.06 82 CYS A CA 1
ATOM 663 C C . CYS A 1 82 ? 8.888 0.418 4.286 1.00 98.06 82 CYS A C 1
ATOM 665 O O . CYS A 1 82 ? 8.347 1.491 3.992 1.00 98.06 82 CYS A O 1
ATOM 667 N N . LEU A 1 83 ? 9.759 0.317 5.292 1.00 97.81 83 LEU A N 1
ATOM 668 C CA . LEU A 1 83 ? 10.146 1.453 6.132 1.00 97.81 83 LEU A CA 1
ATOM 669 C C . LEU A 1 83 ? 11.072 2.419 5.389 1.00 97.81 83 LEU A C 1
ATOM 671 O O . LEU A 1 83 ? 10.895 3.634 5.488 1.00 97.81 83 LEU A O 1
ATOM 675 N N . GLU A 1 84 ? 11.991 1.896 4.582 1.00 97.06 84 GLU A N 1
ATOM 676 C CA . GLU A 1 84 ? 12.811 2.685 3.668 1.00 97.06 84 GLU A CA 1
ATOM 677 C C . GLU A 1 84 ? 11.928 3.495 2.711 1.00 97.06 84 GLU A C 1
ATOM 679 O O . GLU A 1 84 ? 12.021 4.725 2.660 1.00 97.06 84 GLU A O 1
ATOM 684 N N . PHE A 1 85 ? 10.982 2.826 2.048 1.00 96.12 85 PHE A N 1
ATOM 685 C CA . PHE A 1 85 ? 9.993 3.468 1.190 1.00 96.12 85 PHE A CA 1
ATOM 686 C C . PHE A 1 85 ? 9.193 4.532 1.931 1.00 96.12 85 PHE A C 1
ATOM 688 O O . PHE A 1 85 ? 8.993 5.639 1.426 1.00 96.12 85 PHE A O 1
ATOM 695 N N . GLN A 1 86 ? 8.725 4.230 3.142 1.00 94.25 86 GLN A N 1
ATOM 696 C CA . GLN A 1 86 ? 7.938 5.166 3.937 1.00 94.25 86 GLN A CA 1
ATOM 697 C C . GLN A 1 86 ? 8.700 6.467 4.214 1.00 94.25 86 GLN A C 1
ATOM 699 O O . GLN A 1 86 ? 8.093 7.536 4.081 1.00 94.25 86 GLN A O 1
ATOM 704 N N . ASN A 1 87 ? 9.990 6.360 4.538 1.00 93.62 87 ASN A N 1
ATOM 705 C CA . ASN A 1 87 ? 10.865 7.476 4.892 1.00 93.62 87 ASN A CA 1
ATOM 706 C C . ASN A 1 87 ? 11.318 8.290 3.675 1.00 93.62 87 ASN A C 1
ATOM 708 O O . ASN A 1 87 ? 11.397 9.513 3.755 1.00 93.62 87 ASN A O 1
ATOM 712 N N . GLN A 1 88 ? 11.579 7.639 2.541 1.00 93.25 88 GLN A N 1
ATOM 713 C CA . GLN A 1 88 ? 12.121 8.304 1.350 1.00 93.25 88 GLN A CA 1
ATOM 714 C C . GLN A 1 88 ? 11.047 8.916 0.433 1.00 93.25 88 GLN A C 1
ATOM 716 O O . GLN A 1 88 ? 11.372 9.677 -0.473 1.00 93.25 88 GLN A O 1
ATOM 721 N N . THR A 1 89 ? 9.758 8.623 0.647 1.00 91.44 89 THR A N 1
ATOM 722 C CA . THR A 1 89 ? 8.682 9.051 -0.275 1.00 91.44 89 THR A CA 1
ATOM 723 C C . THR A 1 89 ? 7.774 10.167 0.235 1.00 91.44 89 THR A C 1
ATOM 725 O O . THR A 1 89 ? 6.723 10.404 -0.360 1.00 91.44 89 THR A O 1
ATOM 728 N N . SER A 1 90 ? 8.149 10.892 1.293 1.00 89.69 90 SER A N 1
ATOM 729 C CA . SER A 1 90 ? 7.380 12.055 1.779 1.00 89.69 90 SER A CA 1
ATOM 730 C C . SER A 1 90 ? 7.169 13.099 0.674 1.00 89.69 90 SER A C 1
ATOM 732 O O . SER A 1 90 ? 6.034 13.365 0.284 1.00 89.69 90 SER A O 1
ATOM 734 N N . LYS A 1 91 ? 8.257 13.577 0.066 1.00 91.00 91 LYS A N 1
ATOM 735 C CA . LYS A 1 91 ? 8.233 14.542 -1.043 1.00 91.00 91 LYS A CA 1
ATOM 736 C C . LYS A 1 91 ? 7.502 14.012 -2.278 1.00 91.00 91 LYS A C 1
ATOM 738 O O . LYS A 1 91 ? 6.753 14.738 -2.923 1.00 91.00 91 LYS A O 1
ATOM 743 N N . LEU A 1 92 ? 7.659 12.724 -2.588 1.00 92.38 92 LEU A N 1
ATOM 744 C CA . LEU A 1 92 ? 6.946 12.090 -3.699 1.00 92.38 92 LEU A CA 1
ATOM 745 C C . LEU A 1 92 ? 5.419 12.094 -3.484 1.00 92.38 92 LEU A C 1
ATOM 747 O O . LEU A 1 92 ? 4.658 12.189 -4.447 1.00 92.38 92 LEU A O 1
ATOM 751 N N . ARG A 1 93 ? 4.947 11.999 -2.234 1.00 90.12 93 ARG A N 1
ATOM 752 C CA . ARG A 1 93 ? 3.513 12.081 -1.904 1.00 90.12 93 ARG A CA 1
ATOM 753 C C . ARG A 1 93 ? 2.959 13.491 -2.041 1.00 90.12 93 ARG A C 1
ATOM 755 O O . ARG A 1 93 ? 1.800 13.619 -2.414 1.00 90.12 93 ARG A O 1
ATOM 762 N N . GLU A 1 94 ? 3.773 14.503 -1.767 1.00 89.81 94 GLU A N 1
ATOM 763 C CA . GLU A 1 94 ? 3.408 15.911 -1.948 1.00 89.81 94 GLU A CA 1
ATOM 764 C C . GLU A 1 94 ? 3.349 16.288 -3.431 1.00 89.81 94 GLU A C 1
ATOM 766 O O . GLU A 1 94 ? 2.380 16.898 -3.874 1.00 89.81 94 GLU A O 1
ATOM 771 N N . LEU A 1 95 ? 4.355 15.879 -4.213 1.00 92.38 95 LEU A N 1
ATOM 772 C CA . LEU A 1 95 ? 4.424 16.161 -5.650 1.00 92.38 95 LEU A CA 1
ATOM 773 C C . LEU A 1 95 ? 3.347 15.421 -6.441 1.00 92.38 95 LEU A C 1
ATOM 775 O O . LEU A 1 95 ? 2.793 15.960 -7.397 1.00 92.38 95 LEU A O 1
ATOM 779 N N . ILE A 1 96 ? 3.071 14.173 -6.056 1.00 93.94 96 ILE A N 1
ATOM 780 C CA . ILE A 1 96 ? 2.081 13.326 -6.715 1.00 93.94 96 ILE A CA 1
ATOM 781 C C . ILE A 1 96 ? 1.171 12.711 -5.643 1.00 93.94 96 ILE A C 1
ATOM 783 O O . ILE A 1 96 ? 1.418 11.591 -5.160 1.00 93.94 96 ILE A O 1
ATOM 787 N N . PRO A 1 97 ? 0.119 13.446 -5.238 1.00 90.50 97 PRO A N 1
ATOM 788 C CA . PRO A 1 97 ? -0.905 12.924 -4.350 1.00 90.50 97 PRO A CA 1
ATOM 789 C C . PRO A 1 97 ? -1.596 11.711 -4.969 1.00 90.50 97 PRO A C 1
ATOM 791 O O . PRO A 1 97 ? -1.758 11.607 -6.185 1.00 90.50 97 PRO A O 1
ATOM 794 N N . MET A 1 98 ? -2.012 10.777 -4.118 1.00 90.44 98 MET A N 1
ATOM 795 C CA . MET A 1 98 ? -2.784 9.621 -4.561 1.00 90.44 98 MET A CA 1
ATOM 796 C C . MET A 1 98 ? -4.268 9.997 -4.607 1.00 90.44 98 MET A C 1
ATOM 798 O O . MET A 1 98 ? -4.992 9.758 -3.643 1.00 90.44 98 MET A O 1
ATOM 802 N N . ASP A 1 99 ? -4.702 10.580 -5.721 1.00 90.94 99 ASP A N 1
ATOM 803 C CA . ASP A 1 99 ? -6.116 10.760 -6.051 1.00 90.94 99 ASP A CA 1
ATOM 804 C C . ASP A 1 99 ? -6.436 9.950 -7.311 1.00 90.94 99 ASP A C 1
ATOM 806 O O . ASP A 1 99 ? -6.019 10.299 -8.414 1.00 90.94 99 ASP A O 1
ATOM 810 N N . LEU A 1 100 ? -7.160 8.841 -7.137 1.00 93.44 100 LEU A N 1
ATOM 811 C CA . LEU A 1 100 ? -7.499 7.933 -8.237 1.00 93.44 100 LEU A CA 1
ATOM 812 C C . LEU A 1 100 ? -8.619 8.474 -9.145 1.00 93.44 100 LEU A C 1
ATOM 814 O O . LEU A 1 100 ? -9.004 7.807 -10.100 1.00 93.44 100 LEU A O 1
ATOM 818 N N . ARG A 1 101 ? -9.143 9.668 -8.852 1.00 93.00 101 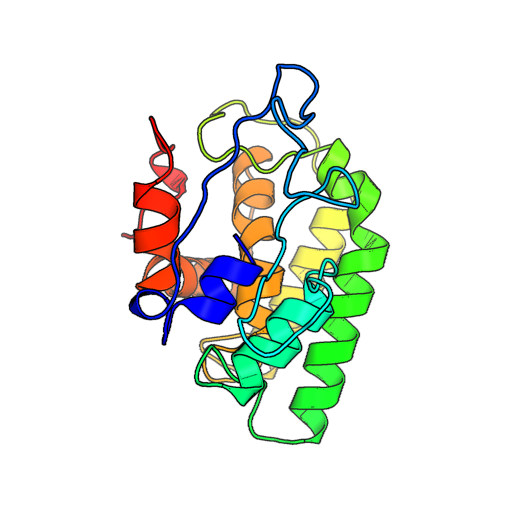ARG A N 1
ATOM 819 C CA . ARG A 1 101 ? -10.146 10.382 -9.658 1.00 93.00 101 ARG A CA 1
ATOM 820 C C . ARG A 1 101 ? -9.501 11.435 -10.549 1.00 93.00 101 ARG A C 1
ATOM 822 O O . ARG A 1 101 ? -10.058 11.814 -11.576 1.00 93.00 101 ARG A O 1
ATOM 829 N N . ASP A 1 102 ? -8.347 11.953 -10.130 1.00 92.19 102 ASP A N 1
ATOM 830 C CA . ASP A 1 102 ? -7.679 13.039 -10.830 1.00 92.19 102 ASP A CA 1
ATOM 831 C C . ASP A 1 102 ? -6.935 12.484 -12.054 1.00 92.19 102 ASP A C 1
ATOM 833 O O . ASP A 1 102 ? -5.914 11.793 -11.957 1.00 92.19 102 ASP A O 1
ATOM 837 N N . ASN A 1 103 ? -7.449 12.825 -13.233 1.00 91.38 103 ASN A N 1
ATOM 838 C CA . ASN A 1 103 ? -6.929 12.350 -14.507 1.00 91.38 103 ASN A CA 1
ATOM 839 C C . ASN A 1 103 ? -5.801 13.222 -15.085 1.00 91.38 103 ASN A C 1
ATOM 841 O O . ASN A 1 103 ? -5.196 12.836 -16.090 1.00 91.38 103 ASN A O 1
ATOM 845 N N . LYS A 1 104 ? -5.480 14.362 -14.456 1.00 93.19 104 LYS A N 1
ATOM 846 C CA . LYS A 1 104 ? -4.434 15.285 -14.923 1.00 93.19 104 LYS A CA 1
ATOM 847 C C . LYS A 1 104 ? -3.061 14.613 -14.978 1.00 93.19 104 LYS A C 1
ATOM 849 O O . LYS A 1 104 ? -2.657 13.898 -14.067 1.00 93.19 104 LYS A O 1
ATOM 854 N N . ILE A 1 105 ? -2.317 14.887 -16.045 1.00 95.00 105 ILE A N 1
ATOM 855 C CA . ILE A 1 105 ? -0.936 14.421 -16.179 1.00 95.00 105 ILE A CA 1
ATOM 856 C C . ILE A 1 105 ? 0.015 15.454 -15.579 1.00 95.00 105 ILE A C 1
ATOM 858 O O . ILE A 1 105 ? -0.112 16.653 -15.820 1.00 95.00 105 ILE A O 1
ATOM 862 N N . ILE A 1 106 ? 0.984 14.972 -14.810 1.00 94.69 106 ILE A N 1
ATOM 863 C CA . ILE A 1 106 ? 2.109 15.735 -14.284 1.00 94.69 106 ILE A CA 1
ATOM 864 C C . ILE A 1 106 ? 3.271 15.543 -15.257 1.00 94.69 106 ILE A C 1
ATOM 866 O O . ILE A 1 106 ? 3.734 14.429 -15.473 1.00 94.69 106 ILE A O 1
ATOM 870 N N . SER A 1 107 ? 3.735 16.632 -15.865 1.00 92.56 107 SER A N 1
ATOM 871 C CA . SER A 1 107 ? 4.714 16.588 -16.960 1.00 92.56 107 SER A CA 1
ATOM 872 C C . SER A 1 107 ? 6.113 16.141 -16.537 1.00 92.56 107 SER A C 1
ATOM 874 O O . SER A 1 107 ? 6.897 15.705 -17.374 1.00 92.56 107 SER A O 1
ATOM 876 N N . THR A 1 108 ? 6.445 16.288 -15.255 1.00 93.00 108 THR A N 1
ATOM 877 C CA . THR A 1 108 ? 7.789 16.029 -14.740 1.00 93.00 108 THR A CA 1
ATOM 878 C C . THR A 1 108 ? 7.769 14.803 -13.848 1.00 93.00 108 THR A C 1
ATOM 880 O O . THR A 1 108 ? 7.063 14.776 -12.842 1.00 93.00 108 THR A O 1
ATOM 883 N N . THR A 1 109 ? 8.590 13.815 -14.191 1.00 94.31 109 THR A N 1
ATOM 884 C CA . THR A 1 109 ? 8.830 12.650 -13.339 1.00 94.31 109 THR A CA 1
ATOM 885 C C . THR A 1 109 ? 9.819 13.028 -12.231 1.00 94.31 109 THR A C 1
ATOM 887 O O . THR A 1 109 ? 10.944 13.425 -12.544 1.00 94.31 109 THR A O 1
ATOM 890 N N . PRO A 1 110 ? 9.445 12.930 -10.942 1.00 94.06 110 PRO A N 1
ATOM 891 C CA . PRO A 1 110 ? 10.388 13.112 -9.843 1.00 94.06 110 PRO A CA 1
ATOM 892 C C . PRO A 1 110 ? 11.465 12.024 -9.877 1.00 94.06 110 PRO A C 1
ATOM 894 O O . PRO A 1 110 ? 11.148 10.860 -10.114 1.00 94.06 110 PRO A O 1
ATOM 897 N N . LYS A 1 111 ? 12.721 12.383 -9.590 1.00 93.19 111 LYS A N 1
ATOM 898 C CA . LYS A 1 111 ? 13.848 11.433 -9.571 1.00 93.19 111 LYS A CA 1
ATOM 899 C C . LYS A 1 111 ? 13.586 10.261 -8.623 1.00 93.19 111 LYS A C 1
ATOM 901 O O . LYS A 1 111 ? 13.894 9.122 -8.939 1.00 93.19 111 LYS A O 1
ATOM 906 N N . GLU A 1 112 ? 12.949 10.545 -7.493 1.00 94.31 112 GLU A N 1
ATOM 907 C CA . GLU A 1 112 ? 12.598 9.547 -6.490 1.00 94.31 112 GLU A CA 1
ATOM 908 C C . GLU A 1 112 ? 11.648 8.473 -7.065 1.00 94.31 112 GLU A C 1
ATOM 910 O O . GLU A 1 112 ? 11.716 7.314 -6.672 1.00 94.31 112 GLU A O 1
ATOM 915 N N . LEU A 1 113 ? 10.771 8.818 -8.019 1.00 95.94 113 LEU A N 1
ATOM 916 C CA . LEU A 1 113 ? 9.878 7.845 -8.664 1.00 95.94 113 LEU A CA 1
ATOM 917 C C . LEU A 1 113 ? 10.642 6.895 -9.600 1.00 95.94 113 LEU A C 1
ATOM 919 O O . LEU A 1 113 ? 10.310 5.714 -9.658 1.00 95.94 113 LEU A O 1
ATOM 923 N N . ASP A 1 114 ? 11.660 7.408 -10.293 1.00 95.31 114 ASP A N 1
ATOM 924 C CA . ASP A 1 114 ? 12.549 6.632 -11.167 1.00 95.31 114 ASP A CA 1
ATOM 925 C C . ASP A 1 114 ? 13.396 5.630 -10.363 1.00 95.31 114 ASP A C 1
ATOM 927 O O . ASP A 1 114 ? 13.474 4.451 -10.699 1.00 95.31 114 ASP A O 1
ATOM 931 N N . GLU A 1 115 ? 13.938 6.067 -9.224 1.00 95.88 115 GLU A N 1
ATOM 932 C CA . GLU A 1 115 ? 14.685 5.207 -8.296 1.00 95.88 115 GLU A CA 1
ATOM 933 C C . GLU A 1 115 ? 13.815 4.054 -7.769 1.00 95.88 115 GLU A C 1
ATOM 935 O O . GLU A 1 115 ? 14.239 2.897 -7.766 1.00 95.88 115 GLU A O 1
ATOM 940 N N . TRP A 1 116 ? 12.565 4.339 -7.389 1.00 97.00 116 TRP A N 1
ATOM 941 C CA . TRP A 1 116 ? 11.635 3.296 -6.949 1.00 97.00 116 TRP A CA 1
ATOM 942 C C . TRP A 1 116 ? 11.172 2.380 -8.081 1.00 97.00 116 TRP A C 1
ATOM 944 O O . TRP A 1 116 ? 10.967 1.193 -7.831 1.00 97.00 116 TRP A O 1
ATOM 954 N N . HIS A 1 117 ? 11.032 2.880 -9.313 1.00 97.44 117 HIS A N 1
ATOM 955 C CA . HIS A 1 117 ? 10.788 2.017 -10.472 1.00 97.44 117 HIS A CA 1
ATOM 956 C C . HIS A 1 117 ? 11.926 1.013 -10.654 1.00 97.44 117 HIS A C 1
ATOM 958 O O . HIS A 1 117 ? 11.658 -0.188 -10.740 1.00 97.44 117 HIS A O 1
ATOM 964 N N . LYS A 1 118 ? 13.176 1.487 -10.631 1.00 96.50 118 LYS A N 1
ATOM 965 C CA . LYS A 1 118 ? 14.355 0.630 -10.757 1.00 96.50 118 LYS A CA 1
ATOM 966 C C . LYS A 1 118 ? 14.403 -0.428 -9.656 1.00 96.50 118 LYS A C 1
ATOM 968 O O . LYS A 1 118 ? 14.518 -1.606 -9.969 1.00 96.50 118 LYS A O 1
ATOM 973 N N . ASN A 1 119 ? 14.229 -0.028 -8.395 1.00 95.31 119 ASN A N 1
ATOM 974 C CA . ASN A 1 119 ? 14.233 -0.961 -7.265 1.00 95.31 119 ASN A CA 1
ATOM 975 C C . ASN A 1 119 ? 13.168 -2.059 -7.415 1.00 95.31 119 ASN A C 1
ATOM 977 O O . ASN A 1 119 ? 13.437 -3.223 -7.128 1.00 95.31 119 ASN A O 1
ATOM 981 N N . LEU A 1 120 ? 11.959 -1.705 -7.868 1.00 96.19 120 LEU A N 1
ATOM 982 C CA . LEU A 1 120 ? 10.899 -2.687 -8.107 1.00 96.19 120 LEU 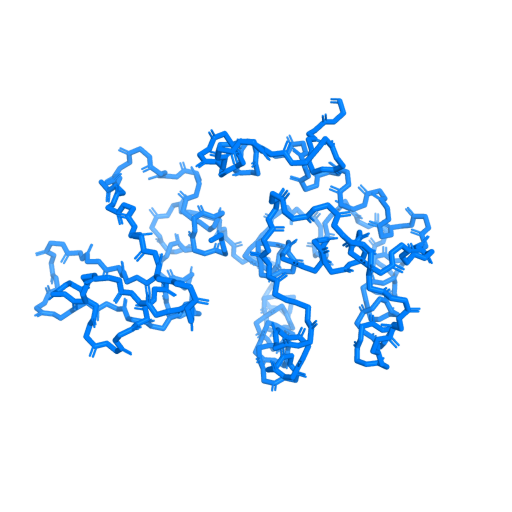A CA 1
ATOM 983 C C . LEU A 1 120 ? 11.224 -3.611 -9.282 1.00 96.19 120 LEU A C 1
ATOM 985 O O . LEU A 1 120 ? 10.984 -4.810 -9.170 1.00 96.19 120 LEU A O 1
ATOM 989 N N . SER A 1 121 ? 11.762 -3.078 -10.383 1.00 95.75 121 SER A N 1
ATOM 990 C CA . SER A 1 121 ? 12.171 -3.899 -11.528 1.00 95.75 121 SER A CA 1
ATOM 991 C C . SER A 1 121 ? 13.248 -4.895 -11.112 1.00 95.75 121 SER A C 1
ATOM 993 O O . SER A 1 121 ? 13.064 -6.086 -11.325 1.00 95.75 121 SER A O 1
ATOM 995 N N . ASP A 1 122 ? 14.300 -4.435 -10.430 1.00 94.12 122 ASP A N 1
ATOM 996 C CA . ASP A 1 122 ? 15.410 -5.282 -9.985 1.00 94.12 122 ASP A CA 1
ATOM 997 C C . ASP A 1 122 ? 14.915 -6.422 -9.071 1.00 94.12 122 ASP A C 1
ATOM 999 O O . ASP A 1 122 ? 15.328 -7.569 -9.236 1.00 94.12 122 ASP A O 1
ATOM 1003 N N . LEU A 1 123 ? 13.985 -6.140 -8.148 1.00 93.94 123 LEU A N 1
ATOM 1004 C CA . LEU A 1 123 ? 13.384 -7.160 -7.275 1.00 93.94 123 LEU A CA 1
ATOM 1005 C C . LEU A 1 123 ? 12.532 -8.177 -8.046 1.00 93.94 123 LEU A C 1
ATOM 1007 O O . LEU A 1 123 ? 12.662 -9.382 -7.830 1.00 93.94 123 LEU A O 1
ATOM 1011 N N . LEU A 1 124 ? 11.656 -7.704 -8.937 1.00 94.81 124 LEU A N 1
ATOM 1012 C CA . LEU A 1 124 ? 10.767 -8.569 -9.719 1.00 94.81 124 LEU A CA 1
ATOM 1013 C C . LEU A 1 124 ? 11.551 -9.438 -10.711 1.00 94.81 124 LEU A C 1
ATOM 1015 O O . LEU A 1 124 ? 11.231 -10.614 -10.891 1.00 94.81 124 LEU A O 1
ATOM 1019 N N . ASP A 1 125 ? 12.587 -8.871 -11.326 1.00 91.25 125 ASP A N 1
ATOM 1020 C CA . ASP A 1 125 ? 13.422 -9.550 -12.313 1.00 91.25 125 ASP A CA 1
ATOM 1021 C C . ASP A 1 125 ? 14.347 -10.578 -11.641 1.00 91.25 125 ASP A C 1
ATOM 1023 O O . ASP A 1 125 ? 14.523 -11.670 -12.179 1.00 91.25 125 ASP A O 1
ATOM 1027 N N . ALA A 1 126 ? 14.885 -10.284 -10.449 1.00 87.62 126 ALA A N 1
ATOM 1028 C CA . ALA A 1 126 ? 15.733 -11.216 -9.699 1.00 87.62 126 ALA A CA 1
ATOM 1029 C C . ALA A 1 126 ? 14.964 -12.431 -9.156 1.00 87.62 126 ALA A C 1
ATOM 1031 O O . ALA A 1 126 ? 15.494 -13.543 -9.141 1.00 87.62 126 ALA A O 1
ATOM 1032 N N . ASN A 1 127 ? 13.723 -12.225 -8.710 1.00 78.75 127 ASN A N 1
ATOM 1033 C CA . ASN A 1 127 ? 12.925 -13.272 -8.071 1.00 78.75 127 ASN A CA 1
ATOM 1034 C C . ASN A 1 127 ? 12.046 -14.057 -9.057 1.00 78.75 127 ASN A C 1
ATOM 1036 O O . ASN A 1 127 ? 11.492 -15.089 -8.678 1.00 78.75 127 ASN A O 1
ATOM 1040 N N . HIS A 1 128 ? 11.892 -13.578 -10.301 1.00 75.69 128 HIS A N 1
ATOM 1041 C CA . HIS A 1 128 ? 10.963 -14.120 -11.306 1.00 75.69 128 HIS A CA 1
ATOM 1042 C C . HIS A 1 128 ? 9.558 -14.398 -10.742 1.00 75.69 128 HIS A C 1
ATOM 1044 O O . HIS A 1 128 ? 8.893 -15.367 -11.116 1.00 75.69 128 HIS A O 1
ATOM 1050 N N . SER A 1 129 ? 9.117 -13.562 -9.805 1.00 79.00 129 SER A N 1
ATOM 1051 C CA . SER A 1 129 ? 7.939 -13.807 -8.984 1.00 79.00 129 SER A CA 1
ATOM 1052 C C . SER A 1 129 ? 6.727 -13.002 -9.440 1.00 79.00 129 SER A C 1
ATOM 1054 O O . SER A 1 129 ? 6.820 -11.983 -10.129 1.00 79.00 129 SER A O 1
ATOM 1056 N N . GLU A 1 130 ? 5.544 -13.468 -9.043 1.00 88.06 130 GLU A N 1
ATOM 1057 C CA . GLU A 1 130 ? 4.295 -12.767 -9.329 1.00 88.06 130 GLU A CA 1
ATOM 1058 C C . GLU A 1 130 ? 4.196 -11.454 -8.536 1.00 88.06 130 GLU A C 1
ATOM 1060 O O . GLU A 1 130 ? 3.866 -10.405 -9.099 1.00 88.06 130 GLU A O 1
ATOM 1065 N N . PHE A 1 131 ? 4.543 -11.504 -7.253 1.00 95.94 131 PHE A N 1
ATOM 1066 C CA . PHE A 1 131 ? 4.616 -10.368 -6.332 1.00 95.94 131 PHE A CA 1
ATOM 1067 C C . PHE A 1 131 ? 6.056 -10.159 -5.847 1.00 95.94 131 PHE A C 1
ATOM 1069 O O . PHE A 1 131 ? 6.940 -10.940 -6.200 1.00 95.94 131 PHE A O 1
ATOM 1076 N N . LEU A 1 132 ? 6.335 -9.119 -5.055 1.00 96.06 132 LEU A N 1
ATOM 1077 C CA . LEU A 1 132 ? 7.719 -8.713 -4.747 1.00 96.06 132 LEU A CA 1
ATOM 1078 C C . LEU A 1 132 ? 8.555 -9.803 -4.055 1.00 96.06 132 LEU A C 1
ATOM 1080 O O . LEU A 1 132 ? 9.762 -9.882 -4.278 1.00 96.06 132 LEU A O 1
ATOM 1084 N N . PHE A 1 133 ? 7.911 -10.658 -3.259 1.00 94.94 133 PHE A N 1
ATOM 1085 C CA . PHE A 1 133 ? 8.541 -11.772 -2.540 1.00 94.94 133 PHE A CA 1
ATOM 1086 C C . PHE A 1 133 ? 7.795 -13.101 -2.772 1.00 94.94 133 PHE A C 1
ATOM 1088 O O . PHE A 1 133 ? 7.626 -13.905 -1.855 1.00 94.94 133 PHE A O 1
ATOM 1095 N N . GLY A 1 134 ? 7.317 -13.335 -4.000 1.00 92.25 134 GLY A N 1
ATOM 1096 C CA . GLY A 1 134 ? 6.598 -14.561 -4.364 1.00 92.25 134 GLY A CA 1
ATOM 1097 C C . GLY A 1 134 ? 5.085 -14.370 -4.377 1.00 92.25 134 GLY A C 1
ATOM 1098 O O . GLY A 1 134 ? 4.538 -13.888 -5.367 1.00 92.25 134 GLY A O 1
ATOM 1099 N N . GLU A 1 135 ? 4.427 -14.772 -3.290 1.00 93.12 135 GLU A N 1
ATOM 1100 C CA . GLU A 1 135 ? 2.984 -14.598 -3.073 1.00 93.12 135 GLU A CA 1
ATOM 1101 C C . GLU A 1 135 ? 2.666 -13.164 -2.612 1.00 93.12 135 GLU A C 1
ATOM 1103 O O . GLU A 1 135 ? 3.531 -12.467 -2.077 1.00 93.12 135 GLU A O 1
ATOM 110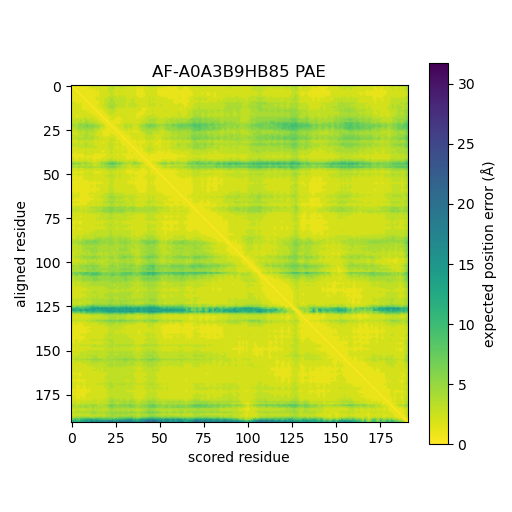8 N N . ILE A 1 136 ? 1.412 -12.728 -2.782 1.00 96.62 136 ILE A N 1
ATOM 1109 C CA . ILE A 1 136 ? 0.968 -11.421 -2.286 1.00 96.62 136 ILE A CA 1
ATOM 1110 C C . ILE A 1 136 ? 1.149 -11.315 -0.770 1.00 96.62 136 ILE A C 1
ATOM 1112 O O . ILE A 1 136 ? 0.766 -12.204 -0.007 1.00 96.62 136 ILE A O 1
ATOM 1116 N N . SER A 1 137 ? 1.708 -10.197 -0.324 1.00 97.69 137 SER A N 1
ATOM 1117 C CA . SER A 1 137 ? 2.023 -9.956 1.079 1.00 97.69 137 SER A CA 1
ATOM 1118 C C . SER A 1 137 ? 1.852 -8.483 1.458 1.00 97.69 137 SER A C 1
ATOM 1120 O O . SER A 1 137 ? 1.497 -7.627 0.641 1.00 97.69 137 SER A O 1
ATOM 1122 N N . VAL A 1 138 ? 2.110 -8.160 2.727 1.00 98.62 138 VAL A N 1
ATOM 1123 C CA . VAL A 1 138 ? 2.038 -6.778 3.238 1.00 98.62 138 VAL A CA 1
ATOM 1124 C C . VAL A 1 138 ? 2.906 -5.802 2.430 1.00 98.62 138 VAL A C 1
ATOM 1126 O O . VAL A 1 138 ? 2.513 -4.647 2.247 1.00 98.62 138 VAL A O 1
ATOM 1129 N N . VAL A 1 139 ? 4.065 -6.236 1.920 1.00 98.19 139 VAL A N 1
ATOM 1130 C CA . VAL A 1 139 ? 4.947 -5.359 1.129 1.00 98.19 139 VAL A CA 1
ATOM 1131 C C . VAL A 1 139 ? 4.275 -4.921 -0.171 1.00 98.19 139 VAL A C 1
ATOM 1133 O O . VAL A 1 139 ? 4.341 -3.751 -0.536 1.00 98.19 139 VAL A O 1
ATOM 1136 N N . ASP A 1 140 ? 3.503 -5.792 -0.811 1.00 98.38 140 ASP A N 1
ATOM 1137 C CA . ASP A 1 140 ? 2.800 -5.473 -2.050 1.00 98.38 140 ASP A CA 1
ATOM 1138 C C . ASP A 1 140 ? 1.694 -4.439 -1.804 1.00 98.38 140 ASP A C 1
ATOM 1140 O O . ASP A 1 140 ? 1.588 -3.431 -2.512 1.00 98.38 140 ASP A O 1
ATOM 1144 N N . ALA A 1 141 ? 0.944 -4.600 -0.707 1.00 98.12 141 ALA A N 1
ATOM 1145 C CA . ALA A 1 141 ? -0.007 -3.596 -0.228 1.00 98.12 141 ALA A CA 1
ATOM 1146 C C . ALA A 1 141 ? 0.666 -2.239 0.051 1.00 98.12 141 ALA A C 1
ATOM 1148 O O . ALA A 1 141 ? 0.061 -1.181 -0.163 1.00 98.12 141 ALA A O 1
ATOM 1149 N N . TRP A 1 142 ? 1.924 -2.247 0.503 1.00 97.38 142 TRP A N 1
ATOM 1150 C CA . TRP A 1 142 ? 2.701 -1.044 0.795 1.00 97.38 142 TRP A CA 1
ATOM 1151 C C . TRP A 1 142 ? 3.076 -0.249 -0.459 1.00 97.38 142 TRP A C 1
ATOM 1153 O O . TRP A 1 142 ? 3.007 0.991 -0.443 1.00 97.38 142 TRP A O 1
ATOM 1163 N N . PHE A 1 143 ? 3.420 -0.970 -1.531 1.00 97.69 143 PHE A N 1
ATOM 1164 C CA . PHE A 1 143 ? 3.867 -0.453 -2.828 1.00 97.69 143 PHE A CA 1
ATOM 1165 C C . PHE A 1 143 ? 2.739 -0.235 -3.847 1.00 97.69 143 PHE A C 1
ATOM 1167 O O . PHE A 1 143 ? 2.933 0.494 -4.822 1.00 97.69 143 PHE A O 1
ATOM 1174 N N . ALA A 1 144 ? 1.534 -0.756 -3.603 1.00 97.25 144 ALA A N 1
ATOM 1175 C CA . ALA A 1 144 ? 0.345 -0.497 -4.420 1.00 97.25 144 ALA A CA 1
ATOM 1176 C C . ALA A 1 144 ? 0.093 1.006 -4.734 1.00 97.25 144 ALA A C 1
ATOM 1178 O O . ALA A 1 144 ? -0.214 1.329 -5.883 1.00 97.25 144 ALA A O 1
ATOM 1179 N N . PRO A 1 145 ? 0.284 1.975 -3.803 1.00 95.50 145 PRO A N 1
ATOM 1180 C CA . PRO A 1 145 ? 0.107 3.405 -4.087 1.00 95.50 145 PRO A CA 1
ATOM 1181 C C . PRO A 1 145 ? 1.020 3.986 -5.172 1.00 95.50 145 PRO A C 1
ATOM 1183 O O . PRO A 1 145 ? 0.712 5.061 -5.694 1.00 95.50 145 PRO A O 1
ATOM 1186 N N . LEU A 1 146 ? 2.155 3.356 -5.486 1.00 96.75 146 LEU A N 1
ATOM 1187 C CA . LEU A 1 146 ? 3.054 3.858 -6.529 1.00 96.75 146 LEU A CA 1
ATOM 1188 C C . LEU A 1 146 ? 2.431 3.765 -7.926 1.00 96.75 146 LEU A C 1
ATOM 1190 O O . LEU A 1 146 ? 2.726 4.631 -8.744 1.00 96.75 146 LEU A O 1
ATOM 1194 N N . LEU A 1 147 ? 1.503 2.829 -8.171 1.00 97.19 147 LEU A N 1
ATOM 1195 C CA . LEU A 1 147 ? 0.788 2.738 -9.449 1.00 97.19 147 LEU A CA 1
ATOM 1196 C C . LEU A 1 147 ? 0.145 4.074 -9.831 1.00 97.19 147 LEU A C 1
ATOM 1198 O O . LEU A 1 147 ? 0.326 4.556 -10.947 1.00 97.19 147 LEU A O 1
ATOM 1202 N N . SER A 1 148 ? -0.544 4.710 -8.876 1.00 95.00 148 SER A N 1
ATOM 1203 C CA . SER A 1 148 ? -1.149 6.030 -9.091 1.00 95.00 148 SER A CA 1
ATOM 1204 C C . SER A 1 148 ? -0.133 7.061 -9.570 1.00 95.00 148 SER A C 1
ATOM 1206 O O . SER A 1 148 ? -0.425 7.871 -10.439 1.00 95.00 148 SER A O 1
ATOM 1208 N N . ARG A 1 149 ? 1.099 6.994 -9.065 1.00 96.25 149 ARG A N 1
ATOM 1209 C CA . ARG A 1 149 ? 2.145 7.963 -9.382 1.00 96.25 149 ARG A CA 1
ATOM 1210 C C . ARG A 1 149 ? 2.712 7.730 -10.767 1.00 96.25 149 ARG A C 1
ATOM 1212 O O . ARG A 1 149 ? 2.796 8.687 -11.527 1.00 96.25 149 ARG A O 1
ATOM 1219 N N . PHE A 1 150 ? 3.006 6.478 -11.115 1.00 97.38 150 PHE A N 1
ATOM 1220 C CA . PHE A 1 150 ? 3.432 6.113 -12.466 1.00 97.38 150 PHE A CA 1
ATOM 1221 C C . PHE A 1 150 ? 2.400 6.535 -13.514 1.00 97.38 150 PHE A C 1
ATOM 1223 O O . PHE A 1 150 ? 2.753 7.168 -14.508 1.00 97.38 150 PHE A O 1
ATOM 1230 N N . VAL A 1 151 ? 1.115 6.281 -13.255 1.00 96.50 151 VAL A N 1
ATOM 1231 C CA . VAL A 1 151 ? 0.017 6.693 -14.142 1.00 96.50 151 VAL A CA 1
ATOM 1232 C C . VAL A 1 151 ? -0.066 8.218 -14.274 1.00 96.50 151 VAL A C 1
ATOM 1234 O O . VAL A 1 151 ? -0.222 8.736 -15.382 1.00 96.50 151 VAL A O 1
ATOM 1237 N N . ARG A 1 152 ? 0.069 8.953 -13.166 1.00 96.06 152 ARG A N 1
ATOM 1238 C CA . ARG A 1 152 ? -0.025 10.422 -13.126 1.00 96.06 152 ARG A CA 1
ATOM 1239 C C . ARG A 1 152 ? 1.080 11.137 -13.889 1.00 96.06 152 ARG A C 1
ATOM 1241 O O . ARG A 1 152 ? 0.828 12.237 -14.362 1.00 96.06 152 ARG A O 1
ATOM 1248 N N . VAL A 1 153 ? 2.262 10.545 -14.038 1.00 96.12 153 VAL A N 1
ATOM 1249 C CA . VAL A 1 153 ? 3.351 11.122 -14.851 1.00 96.12 153 VAL A CA 1
ATOM 1250 C C . VAL A 1 153 ? 3.501 10.458 -16.223 1.00 96.12 153 VAL A C 1
ATOM 1252 O O . VAL A 1 153 ? 4.467 10.730 -16.928 1.00 96.12 153 VAL A O 1
ATOM 1255 N N . ASN A 1 154 ? 2.566 9.579 -16.610 1.00 95.62 154 ASN A N 1
ATOM 1256 C CA . ASN A 1 154 ? 2.661 8.777 -17.834 1.00 95.62 154 ASN A CA 1
ATOM 1257 C C . ASN A 1 154 ? 4.009 8.025 -17.952 1.00 95.62 154 ASN A C 1
ATOM 1259 O O . ASN A 1 154 ? 4.641 8.001 -19.012 1.00 95.62 154 ASN A O 1
ATOM 1263 N N . 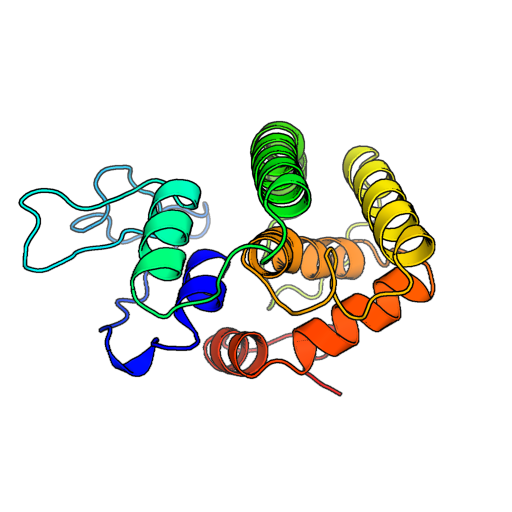TYR A 1 155 ? 4.471 7.459 -16.832 1.00 97.19 155 TYR A N 1
ATOM 1264 C CA . TYR A 1 155 ? 5.778 6.814 -16.730 1.00 97.19 155 TYR A CA 1
ATOM 1265 C C . TYR A 1 155 ? 5.849 5.564 -17.617 1.00 97.19 155 TYR A C 1
ATOM 1267 O O . TYR A 1 155 ? 4.933 4.739 -17.622 1.00 97.19 155 TYR A O 1
ATOM 1275 N N . GLN A 1 156 ? 6.967 5.391 -18.323 1.00 96.56 156 GLN A N 1
ATOM 1276 C CA . GLN A 1 156 ? 7.244 4.194 -19.117 1.00 96.56 156 GLN A CA 1
ATOM 1277 C C . GLN A 1 156 ? 7.809 3.094 -18.209 1.00 96.56 156 GLN A C 1
ATOM 1279 O O . GLN A 1 156 ? 9.018 2.966 -18.043 1.00 96.56 156 GLN A O 1
ATOM 1284 N N . MET A 1 157 ? 6.921 2.330 -17.572 1.00 97.25 157 MET A N 1
ATOM 1285 C CA . MET A 1 157 ? 7.311 1.220 -16.696 1.00 97.25 157 MET A CA 1
ATOM 1286 C C . MET A 1 157 ? 7.914 0.053 -17.494 1.00 97.25 157 MET A C 1
ATOM 1288 O O . MET A 1 157 ? 7.521 -0.217 -18.628 1.00 97.25 157 MET A O 1
ATOM 1292 N N . SER A 1 158 ? 8.829 -0.684 -16.865 1.00 96.88 158 SER A N 1
ATOM 1293 C CA . SER A 1 158 ? 9.349 -1.956 -17.380 1.00 96.88 158 SER A CA 1
ATOM 1294 C C . SER A 1 158 ? 8.250 -3.030 -17.470 1.00 96.88 158 SER A C 1
ATOM 1296 O O . SER A 1 158 ? 7.264 -2.970 -16.725 1.00 96.88 158 SER A O 1
ATOM 1298 N N . PRO A 1 159 ? 8.402 -4.050 -18.341 1.00 95.81 159 PRO A N 1
ATOM 1299 C CA . PRO A 1 159 ? 7.411 -5.118 -18.484 1.00 95.81 159 PRO A CA 1
ATOM 1300 C C . PRO A 1 159 ? 7.088 -5.858 -17.178 1.00 95.81 159 PRO A C 1
ATOM 1302 O O . PRO A 1 159 ? 5.921 -6.164 -16.929 1.00 95.81 159 PRO A O 1
ATOM 1305 N N . SER A 1 160 ? 8.086 -6.108 -16.322 1.00 95.62 160 SER A N 1
ATOM 1306 C CA . SER A 1 160 ? 7.895 -6.775 -15.028 1.00 95.62 160 SER A CA 1
ATOM 1307 C C . SER A 1 160 ? 7.055 -5.936 -14.067 1.00 95.62 160 SER A C 1
ATOM 1309 O O . SER A 1 160 ? 6.113 -6.455 -13.467 1.00 95.62 160 SER A O 1
ATOM 1311 N N . VAL A 1 161 ? 7.303 -4.624 -13.995 1.00 97.19 161 VAL A N 1
ATOM 1312 C CA . VAL A 1 161 ? 6.513 -3.696 -13.170 1.00 97.19 161 VAL A CA 1
ATOM 1313 C C . VAL A 1 161 ? 5.082 -3.541 -13.702 1.00 97.19 161 VAL A C 1
ATOM 1315 O O . VAL A 1 161 ? 4.138 -3.508 -12.909 1.00 97.19 161 VAL A O 1
ATOM 1318 N N . ILE A 1 162 ? 4.884 -3.513 -15.027 1.00 96.94 162 ILE A N 1
ATOM 1319 C CA . ILE A 1 162 ? 3.539 -3.519 -15.635 1.00 96.94 162 ILE A CA 1
ATOM 1320 C C . ILE A 1 162 ? 2.780 -4.790 -15.238 1.00 96.94 162 ILE A C 1
ATOM 1322 O O . ILE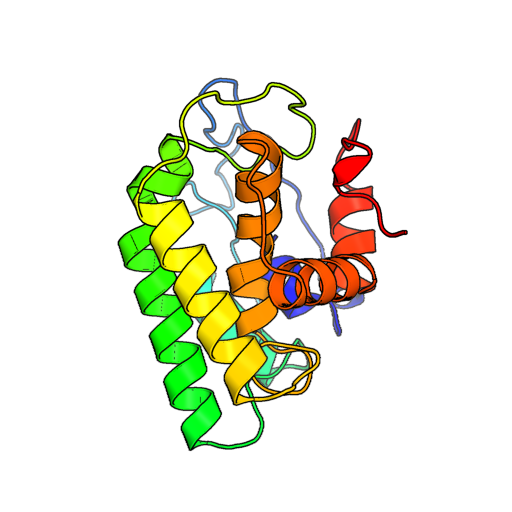 A 1 162 ? 1.640 -4.709 -14.775 1.00 96.94 162 ILE A O 1
ATOM 1326 N N . ALA A 1 163 ? 3.404 -5.960 -15.393 1.00 96.25 163 ALA A N 1
ATOM 1327 C CA . ALA A 1 163 ? 2.785 -7.240 -15.059 1.00 96.25 163 ALA A CA 1
ATOM 1328 C C . ALA A 1 163 ? 2.447 -7.340 -13.562 1.00 96.25 163 ALA A C 1
ATOM 1330 O O . ALA A 1 163 ? 1.351 -7.776 -13.208 1.00 96.25 163 ALA A O 1
ATOM 1331 N N . TYR A 1 164 ? 3.351 -6.877 -12.695 1.00 97.62 164 TYR A N 1
ATOM 1332 C CA . TYR A 1 164 ? 3.133 -6.792 -11.253 1.00 97.62 164 TYR A CA 1
ATOM 1333 C C . TYR A 1 164 ? 1.906 -5.941 -10.911 1.00 97.62 164 TYR A C 1
ATOM 1335 O O . TYR A 1 164 ? 1.013 -6.406 -10.204 1.00 97.62 164 TYR A O 1
ATOM 1343 N N . TYR A 1 165 ? 1.796 -4.725 -11.453 1.00 97.81 165 TYR A N 1
ATOM 1344 C CA . TYR A 1 165 ? 0.642 -3.880 -11.149 1.00 97.81 165 TYR A CA 1
ATOM 1345 C C . TYR A 1 165 ? -0.662 -4.375 -11.761 1.00 97.81 165 TYR A C 1
ATOM 1347 O O . TYR A 1 165 ? -1.707 -4.171 -11.150 1.00 97.81 165 TYR A O 1
ATOM 1355 N N . ASN A 1 166 ? -0.637 -5.053 -12.909 1.00 97.12 166 ASN A N 1
ATOM 1356 C CA . ASN A 1 166 ? -1.836 -5.725 -13.412 1.00 97.12 166 ASN A CA 1
ATOM 1357 C C . ASN A 1 166 ? -2.315 -6.794 -12.422 1.00 97.12 166 ASN A C 1
ATOM 1359 O O . ASN A 1 166 ? -3.476 -6.756 -12.027 1.00 97.12 166 ASN A O 1
ATOM 1363 N N . ARG A 1 167 ? -1.410 -7.630 -11.897 1.00 97.12 167 ARG A N 1
ATOM 1364 C CA . ARG A 1 167 ? -1.754 -8.603 -10.847 1.00 97.12 167 ARG A CA 1
ATOM 1365 C C . ARG A 1 167 ? -2.292 -7.943 -9.582 1.00 97.12 167 ARG A C 1
ATOM 1367 O O . ARG A 1 167 ? -3.278 -8.422 -9.040 1.00 97.12 167 ARG A O 1
ATOM 1374 N N . ILE A 1 168 ? -1.708 -6.825 -9.135 1.00 97.75 168 ILE A N 1
ATOM 1375 C CA . ILE A 1 168 ? -2.239 -6.050 -7.998 1.00 97.75 168 ILE A CA 1
ATOM 1376 C C . ILE A 1 168 ? -3.669 -5.588 -8.275 1.00 97.75 168 ILE A C 1
ATOM 1378 O O . ILE A 1 168 ? -4.532 -5.754 -7.412 1.00 97.75 168 ILE A O 1
ATOM 1382 N N . LYS A 1 169 ? -3.940 -5.045 -9.467 1.00 97.31 169 LYS A N 1
ATOM 1383 C CA . LYS A 1 169 ? -5.290 -4.607 -9.845 1.00 97.31 169 LYS A CA 1
ATOM 1384 C C . LYS A 1 169 ? -6.294 -5.757 -9.890 1.00 97.31 169 LYS A C 1
ATOM 1386 O O . LYS A 1 169 ? -7.470 -5.536 -9.613 1.00 97.31 169 LYS A O 1
ATOM 1391 N N . ASP A 1 170 ? -5.827 -6.966 -10.184 1.00 96.44 170 ASP A N 1
ATOM 1392 C CA . ASP A 1 170 ? -6.654 -8.169 -10.240 1.00 96.44 170 ASP A CA 1
ATOM 1393 C C . ASP A 1 170 ? -6.910 -8.814 -8.869 1.00 96.44 170 ASP A C 1
ATOM 1395 O O . ASP A 1 170 ? -7.669 -9.783 -8.763 1.00 96.44 170 ASP A O 1
ATOM 1399 N N . THR A 1 171 ? -6.331 -8.269 -7.797 1.00 96.81 171 THR A N 1
ATOM 1400 C CA . THR A 1 171 ? -6.656 -8.687 -6.430 1.00 96.81 171 THR A CA 1
ATOM 1401 C C . THR A 1 171 ? -8.040 -8.188 -6.025 1.00 96.81 171 THR A C 1
ATOM 1403 O O . THR A 1 171 ? -8.441 -7.068 -6.352 1.00 96.81 171 THR A O 1
ATOM 1406 N N . ASN A 1 172 ? -8.759 -8.988 -5.235 1.00 96.19 172 ASN A N 1
ATOM 1407 C CA . ASN A 1 172 ? -10.036 -8.558 -4.662 1.00 96.19 172 ASN A CA 1
ATOM 1408 C C . ASN A 1 172 ? -9.856 -7.316 -3.774 1.00 96.19 172 ASN A C 1
ATOM 1410 O O . ASN A 1 172 ? -10.643 -6.384 -3.874 1.00 96.19 172 ASN A O 1
ATOM 1414 N N . GLY A 1 173 ? -8.753 -7.226 -3.021 1.00 96.62 173 GLY A N 1
ATOM 1415 C CA . GLY A 1 173 ? -8.446 -6.044 -2.213 1.00 96.62 173 GLY A CA 1
ATOM 1416 C C . GLY A 1 173 ? -8.342 -4.752 -3.008 1.00 96.62 173 GLY A C 1
ATOM 1417 O O . GLY A 1 173 ? -8.853 -3.721 -2.567 1.00 96.62 173 GLY A O 1
ATOM 1418 N N . TRP A 1 174 ? -7.725 -4.782 -4.189 1.00 97.25 174 TRP A N 1
ATOM 1419 C CA . TRP A 1 174 ? -7.690 -3.606 -5.052 1.00 97.25 174 TRP A CA 1
ATOM 1420 C C . TRP A 1 174 ? -9.070 -3.268 -5.617 1.00 97.25 174 TRP A C 1
ATOM 1422 O O . TRP A 1 174 ? -9.475 -2.103 -5.571 1.00 97.25 174 TRP A O 1
ATOM 1432 N N . ARG A 1 175 ? -9.807 -4.262 -6.126 1.00 96.88 175 ARG A N 1
ATOM 1433 C CA . ARG A 1 175 ? -11.158 -4.054 -6.675 1.00 96.88 175 ARG A CA 1
ATOM 1434 C C . ARG A 1 175 ? -12.111 -3.481 -5.625 1.00 96.88 175 ARG A C 1
ATOM 1436 O O . ARG A 1 175 ? -12.777 -2.484 -5.890 1.00 96.88 175 ARG A O 1
ATOM 1443 N N . ASP A 1 176 ? -12.095 -4.024 -4.414 1.00 96.25 176 ASP A N 1
ATOM 1444 C CA . ASP A 1 176 ? -12.948 -3.572 -3.314 1.00 96.25 176 ASP A CA 1
ATOM 1445 C C . ASP A 1 176 ? -12.533 -2.188 -2.810 1.00 96.25 176 ASP A C 1
ATOM 1447 O O . ASP A 1 176 ? -13.375 -1.339 -2.530 1.00 96.25 176 ASP A O 1
ATOM 1451 N N . TRP A 1 177 ? -11.233 -1.890 -2.747 1.00 95.56 177 TRP A N 1
ATOM 1452 C CA . TRP A 1 177 ? -10.787 -0.540 -2.402 1.00 95.56 177 TRP A CA 1
ATOM 1453 C C . TRP A 1 177 ? -11.226 0.487 -3.453 1.00 95.56 177 TRP A C 1
ATOM 1455 O O . TRP A 1 177 ? -11.687 1.577 -3.115 1.00 95.56 177 TRP A O 1
ATOM 1465 N N . THR A 1 178 ? -11.068 0.155 -4.734 1.00 95.62 178 THR A N 1
ATOM 1466 C CA . THR A 1 178 ? -11.363 1.078 -5.836 1.00 95.62 178 THR A CA 1
ATOM 1467 C C . THR A 1 178 ? -12.856 1.249 -6.099 1.00 95.62 178 THR A C 1
ATOM 1469 O O . THR A 1 178 ? -13.247 2.325 -6.544 1.00 95.62 178 THR A O 1
ATOM 1472 N N . SER A 1 179 ? -13.705 0.280 -5.742 1.00 94.50 179 SER A N 1
ATOM 1473 C CA . SER A 1 179 ? -15.168 0.427 -5.808 1.00 94.50 179 SER A CA 1
ATOM 1474 C C . SER A 1 179 ? -15.703 1.522 -4.873 1.00 94.50 179 SER A C 1
ATOM 1476 O O . SER A 1 179 ? -16.740 2.122 -5.151 1.00 94.50 179 SER A O 1
ATOM 1478 N N . ASN A 1 180 ? -14.956 1.851 -3.813 1.00 91.88 180 ASN A N 1
ATOM 1479 C CA . ASN A 1 180 ? -15.250 2.957 -2.898 1.00 91.88 180 ASN A CA 1
ATOM 1480 C C . ASN A 1 180 ? -14.774 4.328 -3.425 1.00 91.88 180 ASN A C 1
ATOM 1482 O O . ASN A 1 180 ? -15.017 5.359 -2.795 1.00 91.88 180 ASN A O 1
ATOM 1486 N N . VAL A 1 181 ? -14.094 4.379 -4.577 1.00 91.88 181 VAL A N 1
ATOM 1487 C CA . VAL A 1 181 ? -13.661 5.630 -5.210 1.00 91.88 181 VAL A CA 1
ATOM 1488 C C . VAL A 1 181 ? -14.722 6.097 -6.204 1.00 91.88 181 VAL A C 1
ATOM 1490 O O . VAL A 1 181 ? -14.857 5.572 -7.307 1.00 91.88 181 VAL A O 1
ATOM 1493 N N . THR A 1 182 ? -15.443 7.156 -5.846 1.00 89.31 182 THR A N 1
ATOM 1494 C CA . THR A 1 182 ? -16.385 7.821 -6.758 1.00 89.31 182 THR A CA 1
ATOM 1495 C C . THR A 1 182 ? -15.656 8.376 -7.982 1.00 89.31 182 THR A C 1
ATOM 1497 O O . THR A 1 182 ? -14.699 9.127 -7.804 1.00 89.31 182 THR A O 1
ATOM 1500 N N . HIS A 1 183 ? -16.136 8.097 -9.197 1.00 91.88 183 HIS A N 1
ATOM 1501 C CA . HIS A 1 183 ? -15.503 8.532 -10.455 1.00 91.88 183 HIS A CA 1
ATOM 1502 C C . HIS A 1 183 ? -14.049 8.054 -10.610 1.00 91.88 183 HIS A C 1
ATOM 1504 O O . HIS A 1 183 ? -13.160 8.835 -10.945 1.00 91.88 183 HIS A O 1
ATOM 1510 N N . LEU A 1 184 ? -13.813 6.766 -10.350 1.00 94.88 184 LEU A N 1
ATOM 1511 C CA . LEU A 1 184 ? -12.524 6.123 -10.590 1.00 94.88 184 LEU A CA 1
ATOM 1512 C C . LEU A 1 184 ? -12.040 6.358 -12.032 1.00 94.88 184 LEU A C 1
ATOM 1514 O O . LEU A 1 184 ? -12.771 6.113 -12.993 1.00 94.88 184 LEU A O 1
ATOM 1518 N N . ASP A 1 185 ? -10.787 6.784 -12.186 1.00 94.88 185 ASP A N 1
ATOM 1519 C CA . ASP A 1 185 ? -10.127 6.822 -13.488 1.00 94.88 185 ASP A CA 1
ATOM 1520 C C . ASP A 1 185 ? -9.911 5.391 -14.008 1.00 94.88 185 ASP A C 1
ATOM 1522 O O . ASP A 1 185 ? -9.350 4.532 -13.322 1.00 94.88 185 ASP A O 1
ATOM 1526 N N . VAL A 1 186 ? -10.338 5.145 -15.249 1.00 93.75 186 VAL A N 1
ATOM 1527 C CA . VAL A 1 186 ? -10.305 3.830 -15.909 1.00 93.75 186 VAL A CA 1
ATOM 1528 C C . VAL A 1 186 ? -8.916 3.183 -15.914 1.00 93.75 186 VAL A C 1
ATOM 1530 O O . VAL A 1 186 ? -8.808 1.960 -15.919 1.00 93.75 186 VAL A O 1
ATOM 1533 N N . ARG A 1 187 ? -7.837 3.973 -15.844 1.00 94.69 187 ARG A N 1
ATOM 1534 C CA . ARG A 1 187 ? -6.455 3.461 -15.799 1.00 94.69 187 ARG A CA 1
ATOM 1535 C C . ARG A 1 187 ? -6.167 2.620 -14.549 1.00 94.69 187 ARG A C 1
ATOM 1537 O O . ARG A 1 187 ? -5.236 1.813 -14.560 1.00 94.69 187 ARG A O 1
ATOM 1544 N N . TYR A 1 188 ? -6.962 2.786 -13.493 1.00 94.00 188 TYR A N 1
ATOM 1545 C CA . TYR A 1 188 ? -6.846 2.043 -12.237 1.00 94.00 188 TYR A CA 1
ATOM 1546 C C . TYR A 1 188 ? -7.775 0.831 -12.146 1.00 94.00 188 TYR A C 1
ATOM 1548 O O . TYR A 1 188 ? -7.641 0.053 -11.202 1.00 94.00 188 TYR A O 1
ATOM 1556 N N . ALA A 1 189 ? -8.692 0.651 -13.098 1.00 90.25 189 ALA A N 1
ATOM 1557 C CA . ALA A 1 189 ? -9.561 -0.517 -13.130 1.00 90.25 189 ALA A CA 1
ATOM 1558 C C . ALA A 1 189 ? -8.756 -1.801 -13.413 1.00 90.25 189 ALA A C 1
ATOM 1560 O O . ALA A 1 189 ? -7.731 -1.776 -14.117 1.00 90.25 189 ALA A O 1
ATOM 1561 N N . SER A 1 190 ? -9.218 -2.924 -12.853 1.00 81.06 190 SER A N 1
ATOM 1562 C CA . SER A 1 190 ? -8.756 -4.250 -13.278 1.00 81.06 190 SER A CA 1
ATOM 1563 C C . SER A 1 190 ? -9.051 -4.446 -14.765 1.00 81.06 190 SER A C 1
ATOM 1565 O O . SER A 1 190 ? -9.982 -3.826 -15.288 1.00 81.06 190 SER A O 1
ATOM 1567 N N . GLN A 1 191 ? -8.229 -5.251 -15.439 1.00 66.19 191 GLN A N 1
ATOM 1568 C CA . GLN A 1 191 ? -8.469 -5.585 -16.847 1.00 66.19 191 GLN A CA 1
ATOM 1569 C C . GLN A 1 191 ? -9.594 -6.611 -16.992 1.00 66.19 191 GLN A C 1
ATOM 1571 O O . GLN A 1 191 ? -9.860 -7.344 -16.012 1.00 66.19 191 GLN A O 1
#

pLDDT: mean 94.9, std 4.18, range [66.19, 98.62]

Nearest PDB structures (foldseek):
  4mp4-assembly1_B  TM=8.629E-01  e=2.221E-04  Acinetobacter baumannii ACICU
  4mp4-assembly1_A  TM=8.242E-01  e=1.142E-04  Acinetobacter baumannii ACICU
  4mp4-assembly2_C-2  TM=8.013E-01  e=3.864E-04  Acinetobacter baumannii ACICU
  4jbb-assembly1_A-2  TM=7.938E-01  e=4.317E-04  Klebsiella pneumoniae subsp. pneumoniae MGH 78578
  5a5h-assembly3_D  TM=5.266E-01  e=2.906E-02  Homo sapiens

Radius of gyration: 16.43 Å; Cα contacts (8 Å, |Δi|>4): 228; chains: 1; bounding box: 32×38×45 Å

Mean predicted aligned error: 3.12 Å